Protein AF-0000000082901243 (afdb_homodimer)

Organism: Panagrellus redivivus (NCBI:txid6233)

Foldseek 3Di:
DPPPPPPPPPPPPPPPCPVVVAQWKWFDQDFDDDDDTDIDGDRPDFFAKDWDPPVLQLGGFAMDRVPFWKWFDLDHPSDDQTAIDDPPDDDLNYDDGRRGQQRGKDFDADPVGHGPDIDGPHRRTTMMTTD/DPPPPPPPPPPPPPPPCPVVVAQWKWFDQDFDDDDDTDIDGDRPDFFAKDWDPPVLQLGGFAMDRVPFWKWWDLDHPSDDQTAIDDPPDDDLNYDDGRRGQQRGWDFDADPVGHGPDIDGPHRRTTMMTTD

Structure (mmCIF, N/CA/C/O backbone):
data_AF-0000000082901243-model_v1
#
loop_
_entity.id
_entity.type
_entity.pdbx_description
1 polymer 'BPTI/Kunitz inhibitor domain-containing protein'
#
loop_
_atom_site.group_PDB
_atom_site.id
_atom_site.type_symbol
_atom_site.label_atom_id
_atom_site.label_alt_id
_atom_site.label_comp_id
_atom_site.label_asym_id
_atom_site.label_entity_id
_atom_site.label_seq_id
_atom_site.pdbx_PDB_ins_code
_atom_site.Cartn_x
_atom_site.Cartn_y
_atom_site.Cartn_z
_atom_site.occupancy
_atom_site.B_iso_or_equiv
_atom_site.auth_seq_id
_atom_site.auth_comp_id
_atom_site.auth_asym_id
_atom_site.auth_atom_id
_atom_site.pdbx_PDB_model_num
ATOM 1 N N . MET A 1 1 ? 6.801 13.398 -75.688 1 30.53 1 MET A N 1
ATOM 2 C CA . MET A 1 1 ? 5.891 13.273 -74.5 1 30.53 1 MET A CA 1
ATOM 3 C C . MET A 1 1 ? 6.598 12.648 -73.312 1 30.53 1 MET A C 1
ATOM 5 O O . MET A 1 1 ? 7.047 11.5 -73.375 1 30.53 1 MET A O 1
ATOM 9 N N . SER A 1 2 ? 7.375 13.469 -72.438 1 42.91 2 SER A N 1
ATOM 10 C CA . SER A 1 2 ? 8.125 13.211 -71.25 1 42.91 2 SER A CA 1
ATOM 11 C C . SER A 1 2 ? 7.219 12.711 -70.125 1 42.91 2 SER A C 1
ATOM 13 O O . SER A 1 2 ? 6.234 13.367 -69.75 1 42.91 2 SER A O 1
ATOM 15 N N . SER A 1 3 ? 7.051 11.367 -69.938 1 46.16 3 SER A N 1
ATOM 16 C CA . SER A 1 3 ? 6.348 10.68 -68.875 1 46.16 3 SER A CA 1
ATOM 17 C C . SER A 1 3 ? 6.934 11.047 -67.5 1 46.16 3 SER A C 1
ATOM 19 O O . SER A 1 3 ? 8.117 10.828 -67.25 1 46.16 3 SER A O 1
ATOM 21 N N . SER A 1 4 ? 6.512 12.18 -66.875 1 46.81 4 SER A N 1
ATOM 22 C CA . SER A 1 4 ? 6.82 12.508 -65.5 1 46.81 4 SER A CA 1
ATOM 23 C C . SER A 1 4 ? 6.359 11.398 -64.562 1 46.81 4 SER A C 1
ATOM 25 O O . SER A 1 4 ? 5.176 11.062 -64.5 1 46.81 4 SER A O 1
ATOM 2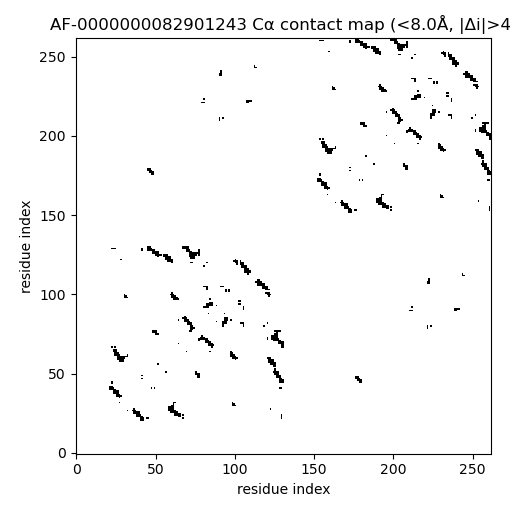7 N N . THR A 1 5 ? 7.207 10.383 -64.312 1 50.5 5 THR A N 1
ATOM 28 C CA . THR A 1 5 ? 7.023 9.398 -63.219 1 50.5 5 THR A CA 1
ATOM 29 C C . THR A 1 5 ? 6.824 10.094 -61.875 1 50.5 5 THR A C 1
ATOM 31 O O . THR A 1 5 ? 7.711 10.812 -61.406 1 50.5 5 THR A O 1
ATOM 34 N N . ILE A 1 6 ? 5.598 10.492 -61.562 1 48.28 6 ILE A N 1
ATOM 35 C CA . ILE A 1 6 ? 5.219 10.914 -60.219 1 48.28 6 ILE A CA 1
ATOM 36 C C . ILE A 1 6 ? 5.609 9.836 -59.188 1 48.28 6 ILE A C 1
ATOM 38 O O . ILE A 1 6 ? 5.172 8.688 -59.312 1 48.28 6 ILE A O 1
ATOM 42 N N . PHE A 1 7 ? 6.789 9.977 -58.562 1 47.62 7 PHE A N 1
ATOM 43 C CA . PHE A 1 7 ? 7.188 9.203 -57.406 1 47.62 7 PHE A CA 1
ATOM 44 C C . PHE A 1 7 ? 6.258 9.469 -56.219 1 47.62 7 PHE A C 1
ATOM 46 O O . PHE A 1 7 ? 6.223 10.586 -55.688 1 47.62 7 PHE A O 1
ATOM 53 N N . ILE A 1 8 ? 5.133 8.781 -56.219 1 44.69 8 ILE A N 1
ATOM 54 C CA . ILE A 1 8 ? 4.336 8.805 -55 1 44.69 8 ILE A CA 1
ATOM 55 C C . ILE A 1 8 ? 5.129 8.164 -53.844 1 44.69 8 ILE A C 1
ATOM 57 O O . ILE A 1 8 ? 5.477 6.988 -53.906 1 44.69 8 ILE A O 1
ATOM 61 N N . VAL A 1 9 ? 5.922 9.016 -53.125 1 43.12 9 VAL A N 1
ATOM 62 C CA . VAL A 1 9 ? 6.488 8.57 -51.844 1 43.12 9 VAL A CA 1
ATOM 63 C C . VAL A 1 9 ? 5.363 8.234 -50.875 1 43.12 9 VAL A C 1
ATOM 65 O O . VAL A 1 9 ? 4.598 9.117 -50.469 1 43.12 9 VAL A O 1
ATOM 68 N N . LEU A 1 10 ? 4.844 7.016 -50.938 1 41.19 10 LEU A N 1
ATOM 69 C CA . LEU A 1 1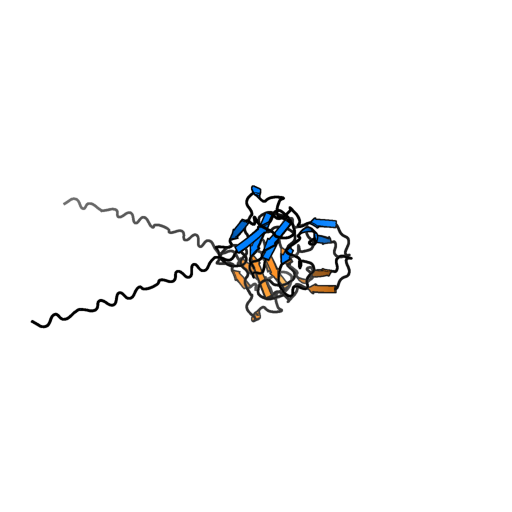0 ? 4.023 6.531 -49.844 1 41.19 10 LEU A CA 1
ATOM 70 C C . LEU A 1 10 ? 4.785 6.629 -48.5 1 41.19 10 LEU A C 1
ATOM 72 O O . LEU A 1 10 ? 5.781 5.934 -48.312 1 41.19 10 LEU A O 1
ATOM 76 N N . VAL A 1 11 ? 4.793 7.805 -47.906 1 40.16 11 VAL A N 1
ATOM 77 C CA . VAL A 1 11 ? 5.23 7.855 -46.5 1 40.16 11 VAL A CA 1
ATOM 78 C C . VAL A 1 11 ? 4.387 6.902 -45.656 1 40.16 11 VAL A C 1
ATOM 80 O O . VAL A 1 11 ? 3.184 7.117 -45.5 1 40.16 11 VAL A O 1
ATOM 83 N N . ALA A 1 12 ? 4.734 5.613 -45.656 1 39.19 12 ALA A N 1
ATOM 84 C CA . ALA A 1 12 ? 4.238 4.707 -44.625 1 39.19 12 ALA A CA 1
ATOM 85 C C . ALA A 1 12 ? 4.371 5.324 -43.25 1 39.19 12 ALA A C 1
ATOM 87 O O . ALA A 1 12 ? 5.48 5.531 -42.75 1 39.19 12 ALA A O 1
ATOM 88 N N . PHE A 1 13 ? 3.467 6.227 -42.812 1 37.38 13 PHE A N 1
ATOM 89 C CA . PHE A 1 13 ? 3.385 6.535 -41.406 1 37.38 13 PHE A CA 1
ATOM 90 C C . PHE A 1 13 ? 3.375 5.258 -40.562 1 37.38 13 PHE A C 1
ATOM 92 O O . PHE A 1 13 ? 2.367 4.551 -40.531 1 37.38 13 PHE A O 1
ATOM 99 N N . CYS A 1 14 ? 4.422 4.594 -40.375 1 34.25 14 CYS A N 1
ATOM 100 C CA . CYS A 1 14 ? 4.539 3.604 -39.312 1 34.25 14 CYS A CA 1
ATOM 101 C C . CYS A 1 14 ? 4.012 4.156 -38 1 34.25 14 CYS A C 1
ATOM 103 O O . CYS A 1 14 ? 4.66 4.988 -37.344 1 34.25 14 CYS A O 1
ATOM 105 N N . TYR A 1 15 ? 2.691 4.469 -37.969 1 36.69 15 TYR A N 1
ATOM 106 C CA . TYR A 1 15 ? 2.195 4.52 -36.594 1 36.69 15 TYR A CA 1
ATOM 107 C C . TYR A 1 15 ? 2.812 3.414 -35.75 1 36.69 15 TYR A C 1
ATOM 109 O O . TYR A 1 15 ? 2.469 2.24 -35.906 1 36.69 15 TYR A O 1
ATOM 117 N N . LEU A 1 16 ? 4.031 3.5 -35.469 1 35.66 16 LEU A N 1
ATOM 118 C CA . LEU A 1 16 ? 4.496 2.695 -34.344 1 35.66 16 LEU A CA 1
ATOM 119 C C . LEU A 1 16 ? 3.51 2.766 -33.188 1 35.66 16 LEU A C 1
ATOM 121 O O . LEU A 1 16 ? 3.402 3.795 -32.531 1 35.66 16 LEU A O 1
ATOM 125 N N . ALA A 1 17 ? 2.377 2.279 -33.344 1 36.88 17 ALA A N 1
ATOM 126 C CA . ALA A 1 17 ? 1.723 1.899 -32.094 1 36.88 17 ALA A CA 1
ATOM 127 C C . ALA A 1 17 ? 2.74 1.405 -31.062 1 36.88 17 ALA A C 1
ATOM 129 O O . ALA A 1 17 ? 3.309 0.322 -31.219 1 36.88 17 ALA A O 1
ATOM 130 N N . VAL A 1 18 ? 3.693 2.172 -30.719 1 39.25 18 VAL A N 1
ATOM 131 C CA . VAL A 1 18 ? 4.27 1.768 -29.438 1 39.25 18 VAL A CA 1
ATOM 132 C C . VAL A 1 18 ? 3.18 1.185 -28.531 1 39.25 18 VAL A C 1
ATOM 134 O O . VAL A 1 18 ? 2.277 1.903 -28.094 1 39.25 18 VAL A O 1
ATOM 137 N N . LEU A 1 19 ? 2.473 0.206 -28.953 1 39.44 19 LEU A N 1
ATOM 138 C CA . LEU A 1 19 ? 1.7 -0.509 -27.938 1 39.44 19 LEU A CA 1
ATOM 139 C C . LEU A 1 19 ? 2.346 -0.374 -26.562 1 39.44 19 LEU A C 1
ATOM 141 O O . LEU A 1 19 ? 3.43 -0.913 -26.328 1 39.44 19 LEU A O 1
ATOM 145 N N . ALA A 1 20 ? 2.621 0.795 -26.031 1 46 20 ALA A N 1
ATOM 146 C CA . ALA A 1 20 ? 3.039 0.903 -24.641 1 46 20 ALA A CA 1
ATOM 147 C C . ALA A 1 20 ? 2.645 -0.341 -23.859 1 46 20 ALA A C 1
ATOM 149 O O . ALA A 1 20 ? 1.456 -0.635 -23.703 1 46 20 ALA A O 1
ATOM 150 N N . GLU A 1 21 ? 3.205 -1.479 -24.266 1 55.84 21 GLU A N 1
ATOM 151 C CA . GLU A 1 21 ? 2.855 -2.713 -23.562 1 55.84 21 GLU A CA 1
ATOM 152 C C . GLU A 1 21 ? 2.586 -2.453 -22.094 1 55.84 21 GLU A C 1
ATOM 154 O O . GLU A 1 21 ? 3.389 -1.811 -21.406 1 55.84 21 GLU A O 1
ATOM 159 N N . GLY A 1 22 ? 1.345 -2.197 -21.578 1 73.19 22 GLY A N 1
ATOM 160 C CA . GLY A 1 22 ? 0.91 -1.972 -20.219 1 73.19 22 GLY A CA 1
ATOM 161 C C . GLY A 1 22 ? 1.754 -2.707 -19.188 1 73.19 22 GLY A C 1
ATOM 162 O O . GLY A 1 22 ? 2.465 -3.656 -19.531 1 73.19 22 GLY A O 1
ATOM 163 N N . LYS A 1 23 ? 2.119 -2.17 -18.125 1 88.25 23 LYS A N 1
ATOM 164 C CA . LYS A 1 23 ? 2.859 -2.836 -17.062 1 88.25 23 LYS A CA 1
ATOM 165 C C . LYS A 1 23 ? 2.236 -4.188 -16.719 1 88.25 23 LYS A C 1
ATOM 167 O O . LYS A 1 23 ? 1.014 -4.336 -16.75 1 88.25 23 LYS A O 1
ATOM 172 N N . ARG A 1 24 ? 3.092 -5.195 -16.672 1 93.06 24 ARG A N 1
ATOM 173 C CA . ARG A 1 24 ? 2.566 -6.516 -16.328 1 93.06 24 ARG A CA 1
ATOM 174 C C . ARG A 1 24 ? 3.492 -7.238 -15.352 1 93.06 24 ARG A C 1
ATOM 176 O O . ARG A 1 24 ? 4.68 -6.914 -15.258 1 93.06 24 ARG A O 1
ATOM 183 N N . ILE A 1 25 ? 2.91 -8.164 -14.664 1 96 25 ILE A N 1
ATOM 184 C CA . ILE A 1 25 ? 3.65 -9.172 -13.914 1 96 25 ILE A CA 1
ATOM 185 C C . ILE A 1 25 ? 3.289 -10.562 -14.422 1 96 25 ILE A C 1
ATOM 187 O O . ILE A 1 25 ? 2.256 -10.75 -15.07 1 96 25 ILE A O 1
ATOM 191 N N . THR A 1 26 ? 4.16 -11.469 -14.242 1 97.19 26 THR A N 1
ATOM 192 C CA . THR A 1 26 ? 3.904 -12.867 -14.57 1 97.19 26 THR A CA 1
ATOM 193 C C . THR A 1 26 ? 3.936 -13.734 -13.32 1 97.19 26 THR A C 1
ATOM 195 O O . THR A 1 26 ? 4.926 -13.734 -12.578 1 97.19 26 THR A O 1
ATOM 198 N N . LEU A 1 27 ? 2.877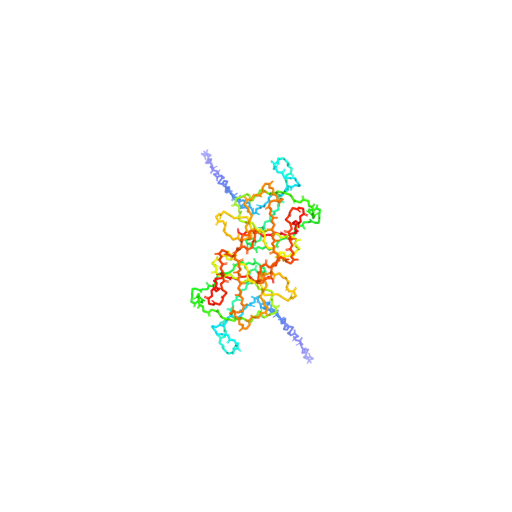 -14.438 -13.102 1 97.81 27 LEU A N 1
ATOM 199 C CA . LEU A 1 27 ? 2.809 -15.312 -11.938 1 97.81 27 LEU A CA 1
ATOM 200 C C . LEU A 1 27 ? 2.975 -16.781 -12.344 1 97.81 27 LEU A C 1
ATOM 202 O O . LEU A 1 27 ? 2.541 -17.172 -13.43 1 97.81 27 LEU A O 1
ATOM 206 N N . TYR A 1 28 ? 3.6 -17.531 -11.453 1 97.75 28 TYR A N 1
ATOM 207 C CA . TYR A 1 28 ? 3.857 -18.953 -11.656 1 97.75 28 TYR A CA 1
ATOM 208 C C . TYR A 1 28 ? 3.295 -19.781 -10.5 1 9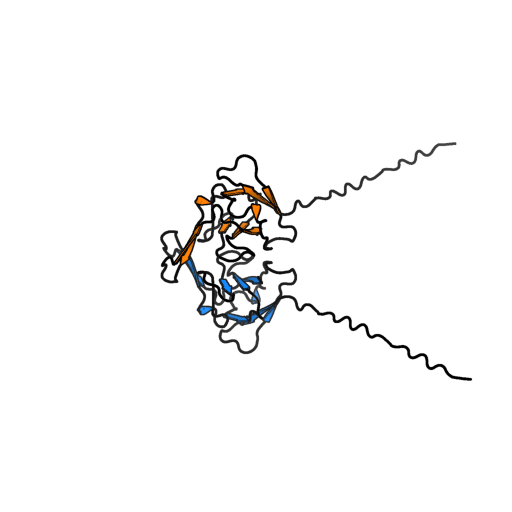7.75 28 TYR A C 1
ATOM 210 O O . TYR A 1 28 ? 3.35 -19.359 -9.344 1 97.75 28 TYR A O 1
ATOM 218 N N . GLU A 1 29 ? 2.85 -20.906 -10.797 1 96.12 29 GLU A N 1
ATOM 219 C CA . GLU A 1 29 ? 2.256 -21.781 -9.789 1 96.12 29 GLU A CA 1
ATOM 220 C C . GLU A 1 29 ? 3.332 -22.484 -8.953 1 96.12 29 GLU A C 1
ATOM 222 O O . GLU A 1 29 ? 3.068 -22.922 -7.836 1 96.12 29 GLU A O 1
ATOM 227 N N . HIS A 1 30 ? 4.449 -22.609 -9.492 1 93.81 30 HIS A N 1
ATOM 228 C CA . HIS A 1 30 ? 5.535 -23.297 -8.797 1 93.81 30 HIS A CA 1
ATOM 229 C C . HIS A 1 30 ? 6.742 -22.375 -8.641 1 93.81 30 HIS A C 1
ATOM 231 O O . HIS A 1 30 ? 6.961 -21.484 -9.461 1 93.81 30 HIS A O 1
ATOM 237 N N . SER A 1 31 ? 7.449 -22.672 -7.551 1 91.19 31 SER A N 1
ATOM 238 C CA . SER A 1 31 ? 8.711 -21.969 -7.363 1 91.19 31 SER A CA 1
ATOM 239 C C . SER A 1 31 ? 9.742 -22.375 -8.406 1 91.19 31 SER A C 1
ATOM 241 O O . SER A 1 31 ? 9.586 -23.406 -9.07 1 91.19 31 SER A O 1
ATOM 243 N N . GLU A 1 32 ? 10.773 -21.609 -8.562 1 83.44 32 GLU A N 1
ATOM 244 C CA . GLU A 1 32 ? 11.805 -21.844 -9.562 1 83.44 32 GLU A CA 1
ATOM 245 C C . GLU A 1 32 ? 11.227 -21.75 -10.977 1 83.44 32 GLU A C 1
ATOM 247 O O . GLU A 1 32 ? 10.93 -22.766 -11.602 1 83.44 32 GLU A O 1
ATOM 252 N N . ILE A 1 33 ? 11.062 -20.625 -11.391 1 78.12 33 ILE A N 1
ATOM 253 C CA . ILE A 1 33 ? 10.422 -20.219 -12.633 1 78.12 33 ILE A CA 1
ATOM 254 C C . ILE A 1 33 ? 10.969 -21.062 -13.789 1 78.12 33 ILE A C 1
ATOM 256 O O . ILE A 1 33 ? 12.172 -21.047 -14.055 1 78.12 33 ILE A O 1
ATOM 260 N N . ARG A 1 34 ? 10.172 -21.828 -14.203 1 77.25 34 ARG A N 1
ATOM 261 C CA . ARG A 1 34 ? 10.484 -22.516 -15.461 1 77.25 34 ARG A CA 1
ATOM 262 C C . ARG A 1 34 ? 9.586 -22.016 -16.594 1 77.25 34 ARG A C 1
ATOM 264 O O . ARG A 1 34 ? 9.453 -20.797 -16.797 1 77.25 34 ARG A O 1
ATOM 271 N N . ASP A 1 35 ? 8.719 -22.781 -17.172 1 81.88 35 ASP A N 1
ATOM 272 C CA . ASP A 1 35 ? 7.719 -22.484 -18.188 1 81.88 35 ASP A CA 1
ATOM 273 C C . ASP A 1 35 ? 6.32 -22.422 -17.594 1 81.88 35 ASP A C 1
ATOM 275 O O . ASP A 1 35 ? 6.109 -22.859 -16.453 1 81.88 35 ASP A O 1
ATOM 279 N N . GLY A 1 36 ? 5.43 -21.531 -18.188 1 87.38 36 GLY A N 1
ATOM 280 C CA . GLY A 1 36 ? 4.02 -21.672 -17.844 1 87.38 36 GLY A CA 1
ATOM 281 C C . GLY A 1 36 ? 3.498 -20.531 -17 1 87.38 36 GLY A C 1
ATOM 282 O O . GLY A 1 36 ? 2.533 -20.688 -16.25 1 87.38 36 GLY A O 1
ATOM 283 N N . GLY A 1 37 ? 4.141 -19.438 -17.016 1 94 37 GLY A N 1
ATOM 284 C CA . GLY A 1 37 ? 3.6 -18.297 -16.281 1 94 37 GLY A CA 1
ATOM 285 C C . GLY A 1 37 ? 2.441 -17.625 -17 1 94 37 GLY A C 1
ATOM 286 O O . GLY A 1 37 ? 2.201 -17.875 -18.172 1 94 37 GLY A O 1
ATOM 287 N N . GLU A 1 38 ? 1.536 -16.953 -16.203 1 97 38 GLU A N 1
ATOM 288 C CA . GLU A 1 38 ? 0.443 -16.156 -16.75 1 97 38 GLU A CA 1
ATOM 289 C C . GLU A 1 38 ? 0.66 -14.664 -16.469 1 97 38 GLU A C 1
ATOM 291 O O . GLU A 1 38 ? 1.073 -14.289 -15.375 1 97 38 GLU A O 1
ATOM 296 N N . ASP A 1 39 ? 0.313 -13.859 -17.453 1 95.25 39 ASP A N 1
ATOM 297 C CA . ASP A 1 39 ? 0.527 -12.414 -17.359 1 95.25 39 ASP A CA 1
ATOM 298 C C . ASP A 1 39 ? -0.696 -11.719 -16.766 1 95.25 39 ASP A C 1
ATOM 300 O O . ASP A 1 39 ? -1.833 -12.055 -17.094 1 95.25 39 ASP A O 1
ATOM 304 N N . PHE A 1 40 ? -0.408 -10.75 -15.945 1 95.19 40 PHE A N 1
ATOM 305 C CA . PHE A 1 40 ? -1.423 -9.875 -15.383 1 95.19 40 PHE A CA 1
ATOM 306 C C . PHE A 1 40 ? -1.051 -8.414 -15.594 1 95.19 40 PHE A C 1
ATOM 308 O O . PHE A 1 40 ? 0.055 -7.988 -15.25 1 95.19 40 PHE A O 1
ATOM 315 N N . HIS A 1 41 ? -1.984 -7.629 -16.062 1 91.56 41 HIS A N 1
ATOM 316 C CA . HIS A 1 41 ? -1.67 -6.281 -16.531 1 91.56 41 HIS A CA 1
ATOM 317 C C . HIS A 1 41 ? -2.26 -5.227 -15.602 1 91.56 41 HIS A C 1
ATOM 319 O O . HIS A 1 41 ? -3.262 -5.477 -14.922 1 91.56 41 HIS A O 1
ATOM 325 N N . ALA A 1 42 ? -1.449 -4.059 -15.508 1 85.62 42 ALA A N 1
ATOM 326 C CA . ALA A 1 42 ? -2 -2.848 -14.906 1 85.62 42 ALA A CA 1
ATOM 327 C C . ALA A 1 42 ? -2.35 -1.812 -15.969 1 85.62 42 ALA A C 1
ATOM 329 O O . ALA A 1 42 ? -1.523 -0.965 -16.312 1 85.62 42 ALA A O 1
ATOM 330 N N . ASP A 1 43 ? -3.42 -1.811 -16.625 1 67.94 43 ASP A N 1
ATOM 331 C CA . ASP A 1 43 ? -3.785 -0.993 -17.781 1 67.94 43 ASP A CA 1
ATOM 332 C C . ASP A 1 43 ? -4.094 0.443 -17.359 1 67.94 43 ASP A C 1
ATOM 334 O O . ASP A 1 43 ? -4.059 1.358 -18.188 1 67.94 43 ASP A O 1
ATOM 338 N N . ASP A 1 44 ? -4.352 0.68 -16.281 1 61.91 44 ASP A N 1
ATOM 339 C CA . ASP A 1 44 ? -4.871 1.983 -15.867 1 61.91 44 ASP A CA 1
ATOM 340 C C . ASP A 1 44 ? -3.822 2.77 -15.086 1 61.91 44 ASP A C 1
ATOM 342 O O . ASP A 1 44 ? -4.16 3.689 -14.336 1 61.91 44 ASP A O 1
ATOM 346 N N . GLY A 1 45 ? -2.572 2.477 -15.352 1 60.31 45 GLY A N 1
ATOM 347 C CA . GLY A 1 45 ? -1.549 3.268 -14.688 1 60.31 45 GLY A CA 1
ATOM 348 C C . GLY A 1 45 ? -0.963 2.58 -13.469 1 60.31 45 GLY A C 1
ATOM 349 O O . GLY A 1 45 ? -1.354 1.462 -13.133 1 60.31 45 GLY A O 1
ATOM 350 N N . THR A 1 46 ? -0.007 3.164 -12.836 1 61.91 46 THR A N 1
ATOM 351 C CA . THR A 1 46 ? 0.732 2.654 -11.688 1 61.91 46 THR A CA 1
ATOM 352 C C . THR A 1 46 ? -0.075 2.83 -10.406 1 61.91 46 THR A C 1
ATOM 354 O O . THR A 1 46 ? -0.901 3.74 -10.305 1 61.91 46 THR A O 1
ATOM 357 N N . TYR A 1 47 ? -0.166 1.841 -9.578 1 72.44 47 TYR A N 1
ATOM 358 C CA . TYR A 1 47 ? -0.61 1.848 -8.195 1 72.44 47 TYR A CA 1
ATOM 359 C C . TYR A 1 47 ? -2.107 1.581 -8.094 1 72.44 47 TYR A C 1
ATOM 361 O O . TYR A 1 47 ? -2.725 1.837 -7.059 1 72.44 47 TYR A O 1
ATOM 369 N N . ASN A 1 48 ? -2.672 1.123 -9.266 1 78.62 48 ASN A N 1
ATOM 370 C CA . ASN A 1 48 ? -4.039 0.625 -9.133 1 78.62 48 ASN A CA 1
ATOM 371 C C . ASN A 1 48 ? -4.062 -0.794 -8.57 1 78.62 48 ASN A C 1
ATOM 373 O O . ASN A 1 48 ? -3.232 -1.626 -8.945 1 78.62 48 ASN A O 1
ATOM 377 N N . CYS A 1 49 ? -5.086 -0.954 -7.777 1 86.5 49 CYS A N 1
ATOM 378 C CA . CYS A 1 49 ? -5.262 -2.291 -7.219 1 86.5 49 CYS A CA 1
ATOM 379 C C . CYS A 1 49 ? -6.012 -3.193 -8.188 1 86.5 49 CYS A C 1
ATOM 381 O O . CYS A 1 49 ? -7.043 -2.803 -8.734 1 86.5 49 CYS A O 1
ATOM 383 N N . HIS A 1 50 ? -5.504 -4.363 -8.422 1 90.56 50 HIS A N 1
ATOM 384 C CA . HIS A 1 50 ? -6.137 -5.379 -9.258 1 90.56 50 HIS A CA 1
ATOM 385 C C . HIS A 1 50 ? -6.336 -6.68 -8.484 1 90.56 50 HIS A C 1
ATOM 387 O O . HIS A 1 50 ? -5.434 -7.129 -7.773 1 90.56 50 HIS A O 1
ATOM 393 N N . ASN A 1 51 ? -7.508 -7.223 -8.656 1 93.88 51 ASN A N 1
ATOM 394 C CA . ASN A 1 51 ? -7.738 -8.562 -8.117 1 93.88 51 ASN A CA 1
ATOM 395 C C . ASN A 1 51 ? -7.355 -9.641 -9.117 1 93.88 51 ASN A C 1
ATOM 397 O O . ASN A 1 51 ? -7.629 -9.508 -10.312 1 93.88 51 ASN A O 1
ATOM 401 N N . LEU A 1 52 ? -6.742 -10.648 -8.602 1 97 52 LEU A N 1
ATOM 402 C CA . LEU A 1 52 ? -6.527 -11.82 -9.445 1 97 52 LEU A CA 1
ATOM 403 C C . LEU A 1 52 ? -7.84 -12.562 -9.688 1 97 52 LEU A C 1
ATOM 405 O O . LEU A 1 52 ? -8.742 -12.523 -8.852 1 97 52 LEU A O 1
ATOM 409 N N . PRO A 1 53 ? -7.91 -13.227 -10.82 1 97.44 53 PRO A N 1
ATOM 410 C CA . PRO A 1 53 ? -9.039 -14.141 -10.977 1 97.44 53 PRO A CA 1
ATOM 411 C C . PRO A 1 53 ? -9.008 -15.289 -9.961 1 97.44 53 PRO A C 1
ATOM 413 O O . PRO A 1 53 ? -7.93 -15.711 -9.539 1 97.44 53 PRO A O 1
ATOM 416 N N . ARG A 1 54 ? -10.117 -15.797 -9.656 1 97 54 ARG A N 1
ATOM 417 C CA . ARG A 1 54 ? -10.281 -16.812 -8.625 1 97 54 ARG A CA 1
ATOM 418 C C . ARG A 1 54 ? -9.383 -18.016 -8.898 1 97 54 ARG A C 1
ATOM 420 O O . ARG A 1 54 ? -8.875 -18.641 -7.973 1 97 54 ARG A O 1
ATOM 427 N N . LYS A 1 55 ? -9.203 -18.359 -10.156 1 96.75 55 LYS A N 1
ATOM 428 C CA . LYS A 1 55 ? -8.43 -19.562 -10.508 1 96.75 55 LYS A CA 1
ATOM 429 C C . LYS A 1 55 ? -6.992 -19.453 -10 1 96.75 55 LYS A C 1
ATOM 431 O O . LYS A 1 55 ? -6.281 -20.453 -9.914 1 96.75 55 LYS A O 1
ATOM 436 N N . TRP A 1 56 ? -6.578 -18.328 -9.672 1 97.31 56 TRP A N 1
ATOM 437 C CA . TRP A 1 56 ? -5.199 -18.125 -9.242 1 97.31 56 TRP A CA 1
ATOM 438 C C . TRP A 1 56 ? -5.113 -18.031 -7.723 1 97.31 56 TRP A C 1
ATOM 440 O O . TRP A 1 56 ? -4.02 -17.984 -7.156 1 97.31 56 TRP A O 1
ATOM 450 N N . TRP A 1 57 ? -6.352 -18.062 -7.23 1 95.25 57 TRP A N 1
ATOM 451 C CA . TRP A 1 57 ? -6.352 -18.016 -5.773 1 95.25 57 TRP A CA 1
ATOM 452 C C . TRP A 1 57 ? -5.711 -19.266 -5.184 1 95.25 57 TRP A C 1
ATOM 454 O O . TRP A 1 57 ? -6.121 -20.391 -5.496 1 95.25 57 TRP A O 1
ATOM 464 N N . TYR A 1 58 ? -4.668 -19.234 -4.484 1 96.5 58 TYR A N 1
ATOM 465 C CA . TYR A 1 58 ? -3.979 -20.297 -3.764 1 96.5 58 TYR A CA 1
ATOM 466 C C . TYR A 1 58 ? -2.965 -20.984 -4.664 1 96.5 58 TYR A C 1
ATOM 468 O O . TYR A 1 58 ? -2.635 -22.156 -4.449 1 96.5 58 TYR A O 1
ATOM 476 N N . LYS A 1 59 ? -2.541 -20.281 -5.695 1 96.81 59 LYS A N 1
ATOM 477 C CA . LYS A 1 59 ? -1.69 -21 -6.641 1 96.81 59 LYS A CA 1
ATOM 478 C C . LYS A 1 59 ? -0.315 -20.344 -6.746 1 96.81 59 LYS A C 1
ATOM 480 O O . LYS A 1 59 ? 0.695 -21.031 -6.895 1 96.81 59 LYS A O 1
ATOM 485 N N . ALA A 1 60 ? -0.234 -19.078 -6.715 1 97.62 60 ALA A N 1
ATOM 486 C CA . ALA A 1 60 ? 0.995 -18.391 -7.098 1 97.62 60 ALA A CA 1
ATOM 487 C C . ALA A 1 60 ? 2.121 -18.688 -6.113 1 97.62 60 ALA A C 1
ATOM 489 O O . ALA A 1 60 ? 1.931 -18.578 -4.898 1 97.62 60 ALA A O 1
ATOM 490 N N . SER A 1 61 ? 3.254 -19.031 -6.672 1 97.75 61 SER A N 1
ATOM 491 C CA . SER A 1 61 ? 4.395 -19.375 -5.828 1 97.75 61 SER A CA 1
ATOM 492 C C . SER A 1 61 ? 5.652 -18.641 -6.277 1 97.75 61 SER A C 1
ATOM 494 O O . SER A 1 61 ? 6.691 -18.719 -5.617 1 97.75 61 SER A O 1
ATOM 496 N N . ALA A 1 62 ? 5.613 -17.938 -7.367 1 97.88 62 ALA A N 1
ATOM 497 C CA . ALA A 1 62 ? 6.715 -17.141 -7.902 1 97.88 62 ALA A CA 1
ATOM 498 C C . ALA A 1 62 ? 6.207 -16.078 -8.875 1 97.88 62 ALA A C 1
ATOM 500 O O . ALA A 1 62 ? 5.031 -16.094 -9.25 1 97.88 62 ALA A O 1
ATOM 501 N N . MET A 1 63 ? 7.082 -15.188 -9.211 1 97.81 63 MET A N 1
ATOM 502 C CA . MET A 1 63 ? 6.688 -14.125 -10.125 1 97.81 63 MET A CA 1
ATOM 503 C C . MET A 1 63 ? 7.891 -13.602 -10.898 1 97.81 63 MET A C 1
ATOM 505 O O . MET A 1 63 ? 9.023 -13.641 -10.406 1 97.81 63 MET A O 1
ATOM 509 N N . LYS A 1 64 ? 7.633 -13.211 -12.117 1 96.5 64 LYS A N 1
ATOM 510 C CA . LYS A 1 64 ? 8.492 -12.266 -12.82 1 96.5 64 LYS A CA 1
ATOM 511 C C . LYS A 1 64 ? 7.91 -10.852 -12.766 1 96.5 64 LYS A C 1
ATOM 513 O O . LYS A 1 64 ? 6.789 -10.617 -13.211 1 96.5 64 LYS A O 1
ATOM 518 N N . THR A 1 65 ? 8.641 -9.945 -12.25 1 95.12 65 THR A N 1
ATOM 519 C CA . THR A 1 65 ? 8.148 -8.578 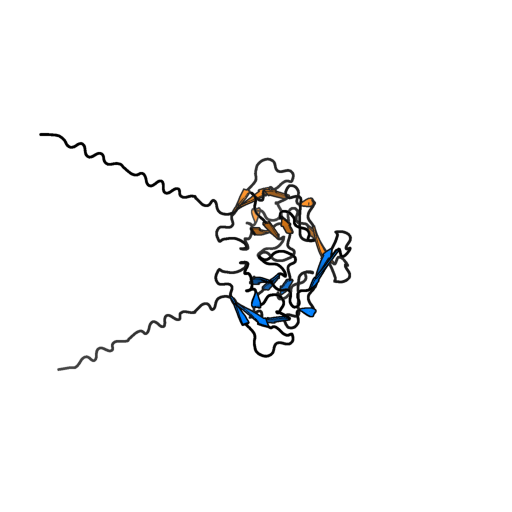-12.086 1 95.12 65 THR A CA 1
ATOM 520 C C . THR A 1 65 ? 8.195 -7.828 -13.414 1 95.12 65 THR A C 1
ATOM 522 O O . THR A 1 65 ? 7.551 -6.785 -13.562 1 95.12 65 THR A O 1
ATOM 525 N N . ASN A 1 66 ? 8.953 -8.312 -14.328 1 93.44 66 ASN A N 1
ATOM 526 C CA . ASN A 1 66 ? 9.188 -7.688 -15.633 1 93.44 66 ASN A CA 1
ATOM 527 C C . ASN A 1 66 ? 9.719 -6.266 -15.484 1 93.44 66 ASN A C 1
ATOM 529 O O . ASN A 1 66 ? 9.32 -5.367 -16.234 1 93.44 66 ASN A O 1
ATOM 533 N N . GLY A 1 67 ? 10.523 -6.098 -14.406 1 91.19 67 GLY A N 1
ATOM 534 C CA . GLY A 1 67 ? 11.266 -4.859 -14.234 1 91.19 67 GLY A CA 1
ATOM 535 C C . GLY A 1 67 ? 10.508 -3.826 -13.414 1 91.19 67 GLY A C 1
ATOM 536 O O . GLY A 1 67 ? 10.984 -2.707 -13.227 1 91.19 67 GLY A O 1
ATOM 537 N N . HIS A 1 68 ? 9.383 -4.207 -12.844 1 91.06 68 HIS A N 1
ATOM 538 C CA . HIS A 1 68 ? 8.547 -3.244 -12.133 1 91.06 68 HIS A CA 1
ATOM 539 C C . HIS A 1 68 ? 8.602 -3.471 -10.625 1 91.06 68 HIS A C 1
ATOM 541 O O . HIS A 1 68 ? 8.953 -4.562 -10.172 1 91.06 68 HIS A O 1
ATOM 547 N N . CYS A 1 69 ? 8.312 -2.42 -9.914 1 91.56 69 CYS A N 1
ATOM 548 C CA . CYS A 1 69 ? 7.926 -2.592 -8.523 1 91.56 69 CYS A CA 1
ATOM 549 C C . CYS A 1 69 ? 6.539 -3.205 -8.406 1 91.56 69 CYS A C 1
ATOM 551 O O . CYS A 1 69 ? 5.625 -2.826 -9.141 1 91.56 69 CYS A O 1
ATOM 553 N N . VAL A 1 70 ? 6.453 -4.16 -7.449 1 94.88 70 VAL A N 1
ATOM 554 C CA . VAL A 1 70 ? 5.191 -4.875 -7.305 1 94.88 70 VAL A CA 1
ATOM 555 C C . VAL A 1 70 ? 4.852 -5.027 -5.824 1 94.88 70 VAL A C 1
ATOM 557 O O . VAL A 1 70 ? 5.727 -5.328 -5.008 1 94.88 70 VAL A O 1
ATOM 560 N N . ALA A 1 71 ? 3.635 -4.746 -5.547 1 94.75 71 ALA A N 1
ATOM 561 C CA . ALA A 1 71 ? 3.074 -5.125 -4.25 1 94.75 71 ALA A CA 1
ATOM 562 C C . ALA A 1 71 ? 2.01 -6.207 -4.406 1 94.75 71 ALA A C 1
ATOM 564 O O . ALA A 1 71 ? 1.092 -6.066 -5.219 1 94.75 71 ALA A O 1
ATOM 565 N N . LEU A 1 72 ? 2.205 -7.258 -3.631 1 97.25 72 LEU A N 1
ATOM 566 C CA . LEU A 1 72 ? 1.227 -8.344 -3.605 1 97.25 72 LEU A CA 1
ATOM 567 C C . LEU A 1 72 ? 0.463 -8.352 -2.285 1 97.25 72 LEU A C 1
ATOM 569 O O . LEU A 1 72 ? 0.978 -7.895 -1.262 1 97.25 72 LEU A O 1
ATOM 573 N N . PHE A 1 73 ? -0.756 -8.906 -2.357 1 95.94 73 PHE A N 1
ATOM 574 C CA . PHE A 1 73 ? -1.614 -9 -1.184 1 95.94 73 PHE A CA 1
ATOM 575 C C . PHE A 1 73 ? -2.314 -10.359 -1.136 1 95.94 73 PHE A C 1
ATOM 577 O O . PHE A 1 73 ? -2.695 -10.898 -2.174 1 95.94 73 PHE A O 1
ATOM 584 N N . THR A 1 74 ? -2.471 -10.781 0.104 1 97.31 74 THR A N 1
ATOM 585 C CA . THR A 1 74 ? -3.121 -12.07 0.276 1 97.31 74 THR A CA 1
ATOM 586 C C . THR A 1 74 ? -4.633 -11.906 0.421 1 97.31 74 THR A C 1
ATOM 588 O O . THR A 1 74 ? -5.355 -12.891 0.591 1 97.31 74 THR A O 1
ATOM 591 N N . ARG A 1 75 ? -5.113 -10.766 0.327 1 93.5 75 ARG A N 1
ATOM 592 C CA . ARG A 1 75 ? -6.539 -10.453 0.323 1 93.5 75 ARG A CA 1
ATOM 593 C C . ARG A 1 75 ? -6.93 -9.68 -0.931 1 93.5 75 ARG A C 1
ATOM 595 O O . ARG A 1 75 ? -6.082 -9.047 -1.562 1 93.5 75 ARG A O 1
ATOM 602 N N . LYS A 1 76 ? -8.188 -9.727 -1.266 1 93.5 76 LYS A N 1
ATOM 603 C CA . LYS A 1 76 ? -8.711 -8.93 -2.371 1 93.5 76 LYS A CA 1
ATOM 604 C C . LYS A 1 76 ? -8.648 -7.438 -2.045 1 93.5 76 LYS A C 1
ATOM 606 O O . LYS A 1 76 ? -8.531 -7.055 -0.88 1 93.5 76 LYS A O 1
ATOM 611 N N . HIS A 1 77 ? -8.602 -6.605 -3.15 1 87.31 77 HIS A N 1
ATOM 612 C CA . HIS A 1 77 ? -8.68 -5.152 -3.062 1 87.31 77 HIS A CA 1
ATOM 613 C C . HIS A 1 77 ? -7.477 -4.578 -2.326 1 87.31 77 HIS A C 1
ATOM 615 O O . HIS A 1 77 ? -7.609 -3.615 -1.568 1 87.31 77 HIS A O 1
ATOM 621 N N . CYS A 1 78 ? -6.426 -5.309 -2.445 1 90.19 78 CYS A N 1
ATOM 622 C CA . CYS A 1 78 ? -5.141 -4.859 -1.927 1 90.19 78 CYS A CA 1
ATOM 623 C C . CYS A 1 78 ? -5.223 -4.578 -0.431 1 90.19 78 CYS A C 1
ATOM 625 O O . CYS A 1 78 ? -4.652 -3.598 0.053 1 90.19 78 CYS A O 1
ATOM 627 N N . ASP A 1 79 ? -6.043 -5.465 0.173 1 88.38 79 ASP A N 1
ATOM 628 C CA . ASP A 1 79 ? -6.199 -5.336 1.619 1 88.38 79 ASP A CA 1
ATOM 629 C C . ASP A 1 79 ? -5.199 -6.219 2.359 1 88.38 79 ASP A C 1
ATOM 631 O O . ASP A 1 79 ? -4.594 -7.117 1.766 1 88.38 79 ASP A O 1
ATOM 635 N N . GLY A 1 80 ? -4.895 -5.781 3.643 1 88.81 80 GLY A N 1
ATOM 636 C CA . GLY A 1 80 ? -4 -6.574 4.469 1 88.81 80 GLY A CA 1
ATOM 637 C C . GLY A 1 80 ? -2.539 -6.199 4.297 1 88.81 80 GLY A C 1
ATOM 638 O O . GLY A 1 80 ? -2.225 -5.141 3.75 1 88.81 80 GLY A O 1
ATOM 639 N N . PRO A 1 81 ? -1.682 -7.129 4.816 1 91.62 81 PRO A N 1
ATOM 640 C CA . PRO A 1 81 ? -0.248 -6.844 4.727 1 91.62 81 PRO A CA 1
ATOM 641 C C . PRO A 1 81 ? 0.243 -6.746 3.283 1 91.62 81 PRO A C 1
ATOM 643 O O . PRO A 1 81 ? -0.225 -7.488 2.416 1 91.62 81 PRO A O 1
ATOM 646 N N . ARG A 1 82 ? 1.176 -5.871 3.117 1 93.69 82 ARG A N 1
ATOM 647 C CA . ARG A 1 82 ? 1.79 -5.629 1.816 1 93.69 82 ARG A CA 1
ATOM 648 C C . ARG A 1 82 ? 3.119 -6.363 1.693 1 93.69 82 ARG A C 1
ATOM 650 O O . ARG A 1 82 ? 3.955 -6.305 2.6 1 93.69 82 ARG A O 1
ATOM 657 N N . PHE A 1 83 ? 3.287 -7.129 0.573 1 96.12 83 PHE A N 1
ATOM 658 C CA . PHE A 1 83 ? 4.551 -7.75 0.191 1 96.12 83 PHE A CA 1
ATOM 659 C C . PHE A 1 83 ? 5.168 -7.031 -1.003 1 96.12 83 PHE A C 1
ATOM 661 O O . PHE A 1 83 ? 4.668 -7.137 -2.125 1 96.12 83 PHE A O 1
ATOM 668 N N . ARG A 1 84 ? 6.246 -6.355 -0.751 1 95.62 84 ARG A N 1
ATOM 669 C CA . ARG A 1 84 ? 6.801 -5.5 -1.796 1 95.62 84 ARG A CA 1
ATOM 670 C C . ARG A 1 84 ? 8.039 -6.137 -2.426 1 95.62 84 ARG A C 1
ATOM 672 O O . ARG A 1 84 ? 8.938 -6.598 -1.718 1 95.62 84 ARG A O 1
ATOM 679 N N . PHE A 1 85 ? 7.992 -6.18 -3.723 1 96.69 85 PHE A N 1
ATOM 680 C CA . PHE A 1 85 ? 9.148 -6.547 -4.535 1 96.69 85 PHE A CA 1
ATOM 681 C C . PHE A 1 85 ? 9.703 -5.332 -5.266 1 96.69 85 PHE A C 1
ATOM 683 O O . PHE A 1 85 ? 9.125 -4.875 -6.254 1 96.69 85 PHE A O 1
ATOM 690 N N . LYS A 1 86 ? 10.742 -4.785 -4.73 1 92.75 86 LYS A N 1
ATOM 691 C CA . LYS A 1 86 ? 11.391 -3.572 -5.219 1 92.75 86 LYS A CA 1
ATOM 692 C C . LYS A 1 86 ? 12.898 -3.617 -4.973 1 92.75 86 LYS A C 1
ATOM 694 O O . LYS A 1 86 ? 13.344 -4.09 -3.928 1 92.75 86 LYS A O 1
ATOM 699 N N . GLU A 1 87 ? 13.539 -3.131 -5.973 1 89.06 87 GLU A N 1
ATOM 700 C CA . GLU A 1 87 ? 14.992 -3.047 -5.809 1 89.06 87 GLU A CA 1
ATOM 701 C C . GLU A 1 87 ? 15.359 -2.117 -4.656 1 89.06 87 GLU A C 1
ATOM 703 O O . GLU A 1 87 ? 14.75 -1.059 -4.484 1 89.06 87 GLU A O 1
ATOM 708 N N . ASN A 1 88 ? 16.312 -2.463 -3.848 1 86.25 88 ASN A N 1
ATOM 709 C CA . ASN A 1 88 ? 16.891 -1.668 -2.764 1 86.25 88 ASN A CA 1
ATOM 710 C C . ASN A 1 88 ? 15.859 -1.405 -1.664 1 86.25 88 ASN A C 1
ATOM 712 O O . ASN A 1 88 ? 15.875 -0.346 -1.036 1 86.25 88 ASN A O 1
ATOM 716 N N . CYS A 1 89 ? 14.945 -2.314 -1.581 1 87.69 89 CYS A N 1
ATOM 717 C CA . CYS A 1 89 ? 13.961 -2.209 -0.508 1 87.69 89 CYS A CA 1
ATOM 718 C C . CYS A 1 89 ? 14.555 -2.67 0.819 1 87.69 89 CYS A C 1
ATOM 720 O O . CYS A 1 89 ? 15.125 -3.758 0.903 1 87.69 89 CYS A O 1
ATOM 722 N N . GLU A 1 90 ? 14.367 -1.869 1.905 1 85 90 GLU A N 1
ATOM 723 C CA . GLU A 1 90 ? 15 -2.168 3.188 1 85 90 GLU A CA 1
ATOM 724 C C . GLU A 1 90 ? 13.961 -2.293 4.301 1 85 90 GLU A C 1
ATOM 726 O O . GLU A 1 90 ? 14.312 -2.418 5.473 1 85 90 GLU A O 1
ATOM 731 N N . TYR A 1 91 ? 12.766 -2.391 4.008 1 88.06 91 TYR A N 1
ATOM 732 C CA . TYR A 1 91 ? 11.711 -2.439 5.016 1 88.06 91 TYR A CA 1
ATOM 733 C C . TYR A 1 91 ? 11.25 -3.871 5.254 1 88.06 91 TYR A C 1
ATOM 735 O O . TYR A 1 91 ? 11.523 -4.762 4.445 1 88.06 91 TYR A O 1
ATOM 743 N N . SER A 1 92 ? 10.555 -4.066 6.297 1 87.12 92 SER A N 1
ATOM 744 C CA . SER A 1 92 ? 10.125 -5.395 6.719 1 87.12 92 SER A CA 1
ATOM 745 C C . SER A 1 92 ? 9.148 -6.004 5.719 1 87.12 92 SER A C 1
ATOM 747 O O . SER A 1 92 ? 9.023 -7.227 5.637 1 87.12 92 SER A O 1
ATOM 749 N N . GLU A 1 93 ? 8.531 -5.148 4.961 1 90.25 93 GLU A N 1
ATOM 750 C CA . GLU A 1 93 ? 7.535 -5.629 4.012 1 90.25 93 GLU A CA 1
ATOM 751 C C . GLU A 1 93 ? 8.188 -6.094 2.711 1 90.25 93 GLU A C 1
ATOM 753 O O . GLU A 1 93 ? 7.508 -6.617 1.823 1 90.25 93 GLU A O 1
ATOM 758 N N . CYS A 1 94 ? 9.422 -5.98 2.572 1 93.31 94 CYS A N 1
ATOM 759 C CA . CYS A 1 94 ? 10.117 -6.277 1.323 1 93.31 94 CYS A CA 1
ATOM 760 C C . CYS A 1 94 ? 10.414 -7.77 1.207 1 93.31 94 CYS A C 1
ATOM 762 O O . CYS A 1 94 ? 10.859 -8.391 2.17 1 93.31 94 CYS A O 1
ATOM 764 N N . CYS A 1 95 ? 10.109 -8.195 0.066 1 95.06 95 CYS A N 1
ATOM 765 C CA . CYS A 1 95 ? 10.508 -9.539 -0.337 1 95.06 95 CYS A CA 1
ATOM 766 C C . CYS A 1 95 ? 11.57 -9.484 -1.432 1 95.06 95 CYS A C 1
ATOM 768 O O . CYS A 1 95 ? 11.422 -8.75 -2.406 1 95.06 95 CYS A O 1
ATOM 770 N N . HIS A 1 96 ? 12.555 -10.258 -1.269 1 92.81 96 HIS A N 1
ATOM 771 C CA . HIS A 1 96 ? 13.695 -10.094 -2.166 1 92.81 96 HIS A CA 1
ATOM 772 C C . HIS A 1 96 ? 13.82 -11.273 -3.123 1 92.81 96 HIS A C 1
ATOM 774 O O . HIS A 1 96 ? 14.602 -11.227 -4.078 1 92.81 96 HIS A O 1
ATOM 780 N N . ASN A 1 97 ? 13.078 -12.344 -2.877 1 94.38 97 ASN A N 1
ATOM 781 C CA . ASN A 1 97 ? 13.133 -13.516 -3.736 1 94.38 97 ASN A CA 1
ATOM 782 C C . ASN A 1 97 ? 11.797 -13.75 -4.445 1 94.38 97 ASN A C 1
ATOM 784 O O . ASN A 1 97 ? 10.922 -14.43 -3.912 1 94.38 97 ASN A O 1
ATOM 788 N N . ALA A 1 98 ? 11.711 -13.25 -5.645 1 96.06 98 ALA A N 1
ATOM 789 C CA . ALA A 1 98 ? 10.469 -13.367 -6.402 1 96.06 98 ALA A CA 1
ATOM 790 C C . ALA A 1 98 ? 10.32 -14.766 -6.996 1 96.06 98 ALA A C 1
ATOM 792 O O . ALA A 1 98 ? 9.234 -15.148 -7.441 1 96.06 98 ALA A O 1
ATOM 793 N N . ASN A 1 99 ? 11.352 -15.586 -6.957 1 95.88 99 ASN A N 1
ATOM 794 C CA . ASN A 1 99 ? 11.328 -16.922 -7.535 1 95.88 99 ASN A CA 1
ATOM 795 C C . ASN A 1 99 ? 10.758 -17.953 -6.555 1 95.88 99 ASN A C 1
ATOM 797 O O . ASN A 1 99 ? 10.531 -19.109 -6.922 1 95.88 99 ASN A O 1
ATOM 801 N N . ASN A 1 100 ? 10.633 -17.5 -5.398 1 97.19 100 ASN A N 1
ATOM 802 C CA . ASN A 1 100 ? 10.117 -18.375 -4.355 1 97.19 100 ASN A CA 1
ATOM 803 C C . ASN A 1 100 ? 9.375 -17.594 -3.277 1 97.19 100 ASN A C 1
ATOM 805 O O . ASN A 1 100 ? 9.984 -17.094 -2.342 1 97.19 100 ASN A O 1
ATOM 809 N N . PHE A 1 101 ? 7.996 -17.672 -3.275 1 97.56 101 PHE A N 1
ATOM 810 C CA . PHE A 1 101 ? 7.18 -16.906 -2.336 1 97.56 101 PHE A CA 1
ATOM 811 C C . PHE A 1 101 ? 7.238 -17.531 -0.944 1 97.56 101 PHE A C 1
ATOM 813 O O . PHE A 1 101 ? 6.84 -16.906 0.038 1 97.56 101 PHE A O 1
ATOM 820 N N . GLY A 1 102 ? 7.715 -18.703 -0.873 1 96.44 102 GLY A N 1
ATOM 821 C CA . GLY A 1 102 ? 7.879 -19.359 0.422 1 96.44 102 GLY A CA 1
ATOM 822 C C . GLY A 1 102 ? 8.82 -18.609 1.347 1 96.44 102 GLY A C 1
ATOM 823 O O . GLY A 1 102 ? 8.773 -18.781 2.566 1 96.44 102 GLY A O 1
ATOM 824 N N . ASP A 1 103 ? 9.617 -17.766 0.811 1 94.75 103 ASP A N 1
ATOM 825 C CA . ASP A 1 103 ? 10.594 -16.984 1.57 1 94.75 103 ASP A CA 1
ATOM 826 C C . ASP A 1 103 ? 9.992 -15.688 2.094 1 94.75 103 ASP A C 1
ATOM 828 O O . ASP A 1 103 ? 10.641 -14.945 2.832 1 94.75 103 ASP A O 1
ATOM 832 N N . CYS A 1 104 ? 8.734 -15.398 1.699 1 95.69 104 CYS A N 1
ATOM 833 C CA . CYS A 1 104 ? 8.125 -14.109 2.012 1 95.69 104 CYS A CA 1
ATOM 834 C C . CYS A 1 104 ? 7 -14.273 3.025 1 95.69 104 CYS A C 1
ATOM 836 O O . CYS A 1 104 ? 5.984 -14.906 2.732 1 95.69 104 CYS A O 1
ATOM 838 N N . LYS A 1 105 ? 7.23 -13.625 4.117 1 94.69 105 LYS A N 1
ATOM 839 C CA . LYS A 1 105 ? 6.254 -13.641 5.203 1 94.69 105 LYS A CA 1
ATOM 840 C C . LYS A 1 105 ? 6.039 -12.234 5.766 1 94.69 105 LYS A C 1
ATOM 842 O O . LYS A 1 105 ? 6.953 -11.406 5.738 1 94.69 105 LYS A O 1
ATOM 847 N N . ALA A 1 106 ? 4.832 -12.016 6.18 1 92.88 106 ALA A N 1
ATOM 848 C CA . ALA A 1 106 ? 4.508 -10.812 6.941 1 92.88 106 ALA A CA 1
ATOM 849 C C . ALA A 1 106 ? 4.07 -11.156 8.359 1 92.88 106 ALA A C 1
ATOM 851 O O . ALA A 1 106 ? 3.367 -12.148 8.578 1 92.88 106 ALA A O 1
ATOM 852 N N . TYR A 1 107 ? 4.516 -10.336 9.234 1 91.94 107 TYR A N 1
ATOM 853 C CA . TYR A 1 107 ? 4.184 -10.555 10.641 1 91.94 107 TYR A CA 1
ATOM 854 C C . TYR A 1 107 ? 3.326 -9.414 11.18 1 91.94 107 TYR A C 1
ATOM 856 O O . TYR A 1 107 ? 3.715 -8.25 11.102 1 91.94 107 TYR A O 1
ATOM 864 N N . ASN A 1 108 ? 2.145 -9.828 11.586 1 89.56 108 ASN A N 1
ATOM 865 C CA . ASN A 1 108 ? 1.35 -8.906 12.398 1 89.56 108 ASN A CA 1
ATOM 866 C C . ASN A 1 108 ? 1.785 -8.922 13.859 1 89.56 108 ASN A C 1
ATOM 868 O O . ASN A 1 108 ? 1.703 -9.961 14.523 1 89.56 108 ASN A O 1
ATOM 872 N N . ARG A 1 109 ? 2.234 -7.73 14.258 1 89.44 109 ARG A N 1
ATOM 873 C CA . ARG A 1 109 ? 2.814 -7.66 15.594 1 89.44 109 ARG A CA 1
ATOM 874 C C . ARG A 1 109 ? 2.139 -6.582 16.438 1 89.44 109 ARG A C 1
ATOM 876 O O . ARG A 1 109 ? 1.635 -5.594 15.891 1 89.44 109 ARG A O 1
ATOM 883 N N . THR A 1 110 ? 2.213 -6.809 17.75 1 86.31 110 THR A N 1
ATOM 884 C CA . THR A 1 110 ? 1.935 -5.699 18.656 1 86.31 110 THR A CA 1
ATOM 885 C C . THR A 1 110 ? 3.082 -4.695 18.641 1 86.31 110 THR A C 1
ATOM 887 O O . THR A 1 110 ? 4.152 -4.969 18.094 1 86.31 110 THR A O 1
ATOM 890 N N . ASP A 1 111 ? 2.82 -3.584 19.219 1 81.38 111 ASP A N 1
ATOM 891 C CA . ASP A 1 111 ? 3.871 -2.578 19.344 1 81.38 111 ASP A CA 1
ATOM 892 C C . ASP A 1 111 ? 5.074 -3.129 20.094 1 81.38 111 ASP A C 1
ATOM 894 O O . ASP A 1 111 ? 6.211 -2.711 19.859 1 81.38 111 ASP A O 1
ATOM 898 N N . GLN A 1 112 ? 4.852 -4.145 20.984 1 84.19 112 GLN A N 1
ATOM 899 C CA . GLN A 1 112 ? 5.918 -4.734 21.781 1 84.19 112 GLN A CA 1
ATOM 900 C C . GLN A 1 112 ? 6.652 -5.828 21.016 1 84.19 112 GLN A C 1
ATOM 902 O O . GLN A 1 112 ? 7.652 -6.367 21.5 1 84.19 112 GLN A O 1
ATOM 907 N N . GLY A 1 113 ? 6.102 -6.125 19.828 1 86.31 113 GLY A N 1
ATOM 908 C CA . GLY A 1 113 ? 6.816 -7.047 18.953 1 86.31 113 GLY A CA 1
ATOM 909 C C . GLY A 1 113 ? 6.281 -8.469 19.016 1 86.31 113 GLY A C 1
ATOM 910 O O . GLY A 1 113 ? 6.844 -9.375 18.406 1 86.31 113 GLY A O 1
ATOM 911 N N . GLU A 1 114 ? 5.262 -8.633 19.781 1 89.44 114 GLU A N 1
ATOM 912 C CA . GLU A 1 114 ? 4.641 -9.953 19.844 1 89.44 114 GLU A CA 1
ATOM 913 C C . GLU A 1 114 ? 3.924 -10.281 18.531 1 89.44 114 GLU A C 1
ATOM 915 O O . GLU A 1 114 ? 3.148 -9.469 18.031 1 89.44 114 GLU A O 1
ATOM 920 N N . ILE A 1 115 ? 4.199 -11.469 18.047 1 92.31 115 ILE A N 1
ATOM 921 C CA . ILE A 1 115 ? 3.566 -11.875 16.797 1 92.31 115 ILE A CA 1
ATOM 922 C C . ILE A 1 115 ? 2.129 -12.312 17.062 1 92.31 115 ILE A C 1
ATOM 924 O O . ILE A 1 115 ? 1.894 -13.25 17.844 1 92.31 115 ILE A O 1
ATOM 928 N N . LEU A 1 116 ? 1.237 -11.633 16.453 1 92.12 116 LEU A N 1
ATOM 929 C CA . LEU A 1 116 ? -0.17 -12.008 16.547 1 92.12 116 LEU A CA 1
ATOM 930 C C . LEU A 1 116 ? -0.552 -12.969 15.414 1 92.12 116 LEU A C 1
ATOM 932 O O . LEU A 1 116 ? -1.34 -13.891 15.625 1 92.12 116 LEU A O 1
ATOM 936 N N . GLU A 1 117 ? -0.001 -12.695 14.258 1 93.25 117 GLU A N 1
ATOM 937 C CA . GLU A 1 117 ? -0.302 -13.492 13.07 1 93.25 117 GLU A CA 1
ATOM 938 C C . GLU A 1 117 ? 0.862 -13.477 12.086 1 93.25 117 GLU A C 1
ATOM 940 O O . GLU A 1 117 ? 1.529 -12.461 11.922 1 93.25 117 GLU A O 1
ATOM 945 N N . THR A 1 118 ? 1.111 -14.656 11.594 1 94.62 118 THR A N 1
ATOM 946 C CA . THR A 1 118 ? 2.02 -14.758 10.461 1 94.62 118 THR A CA 1
ATOM 947 C C . THR A 1 118 ? 1.244 -14.992 9.164 1 94.62 118 THR A C 1
ATOM 949 O O . THR A 1 118 ? 0.392 -15.883 9.102 1 94.62 118 THR A O 1
ATOM 952 N N . VAL A 1 119 ? 1.508 -14.117 8.188 1 95.25 119 VAL A N 1
ATOM 953 C CA . VAL A 1 119 ? 0.867 -14.266 6.891 1 95.25 119 VAL A CA 1
ATOM 954 C C . VAL A 1 119 ? 1.898 -14.711 5.852 1 95.25 119 VAL A C 1
ATOM 956 O O . VAL A 1 119 ? 2.926 -14.055 5.672 1 95.25 119 VAL A O 1
ATOM 959 N N . GLU A 1 120 ? 1.592 -15.805 5.184 1 96.19 120 GLU A N 1
ATOM 960 C CA . GLU A 1 120 ? 2.479 -16.328 4.152 1 96.19 120 GLU A CA 1
ATOM 961 C C . GLU A 1 120 ? 2.004 -15.93 2.76 1 96.19 120 GLU A C 1
ATOM 963 O O . GLU A 1 120 ? 0.804 -15.953 2.475 1 96.19 120 GLU A O 1
ATOM 968 N N . LEU A 1 121 ? 2.98 -15.578 1.967 1 98.19 121 LEU A N 1
ATOM 969 C CA . LEU A 1 121 ? 2.633 -15.133 0.622 1 98.19 121 LEU A CA 1
ATOM 970 C C . LEU A 1 121 ? 2.377 -16.328 -0.295 1 98.19 121 LEU A C 1
ATOM 972 O O . LEU A 1 121 ? 1.54 -16.25 -1.197 1 98.19 121 LEU A O 1
ATOM 976 N N . ASN A 1 122 ? 3.137 -17.422 -0.069 1 98.19 122 ASN A N 1
ATOM 977 C CA . ASN A 1 122 ? 3.039 -18.578 -0.942 1 98.19 122 ASN A CA 1
ATOM 978 C C . ASN A 1 122 ? 1.604 -19.094 -1.035 1 98.19 122 ASN A C 1
ATOM 980 O O . ASN A 1 122 ? 0.956 -19.328 -0.013 1 98.19 122 ASN A O 1
ATOM 984 N N . ASP A 1 123 ? 1.095 -19.188 -2.33 1 98.06 123 ASP A N 1
ATOM 985 C CA . ASP A 1 123 ? -0.251 -19.672 -2.639 1 98.06 123 ASP A CA 1
ATOM 986 C C . ASP A 1 123 ? -1.311 -18.734 -2.053 1 98.06 123 ASP A C 1
ATOM 988 O O . ASP A 1 123 ? -2.455 -19.141 -1.847 1 98.06 123 ASP A O 1
ATOM 992 N N . GLY A 1 124 ? -0.942 -17.547 -1.724 1 97.88 124 GLY A N 1
ATOM 993 C CA . GLY A 1 124 ? -1.882 -16.719 -0.995 1 97.88 124 GLY A CA 1
ATOM 994 C C . GLY A 1 124 ? -2.254 -15.445 -1.74 1 97.88 124 GLY A C 1
ATOM 995 O O . GLY A 1 124 ? -3.123 -14.695 -1.297 1 97.88 124 GLY A O 1
ATOM 996 N N . VAL A 1 125 ? -1.675 -15.211 -2.879 1 98.5 125 VAL A N 1
ATOM 997 C CA . VAL A 1 125 ? -1.839 -13.938 -3.564 1 98.5 125 VAL A CA 1
ATOM 998 C C . VAL A 1 125 ? -3.26 -13.828 -4.113 1 98.5 125 VAL A C 1
ATOM 1000 O O . VAL A 1 125 ? -3.744 -14.734 -4.789 1 98.5 125 VAL A O 1
ATOM 1003 N N . LYS A 1 126 ? -3.916 -12.648 -3.842 1 98 126 LYS A N 1
ATOM 1004 C CA . LYS A 1 126 ? -5.273 -12.461 -4.348 1 98 126 LYS A CA 1
ATOM 1005 C C . LYS A 1 126 ? -5.414 -11.125 -5.059 1 98 126 LYS A C 1
ATOM 1007 O O . LYS A 1 126 ? -6.379 -10.898 -5.797 1 98 126 LYS A O 1
ATOM 1012 N N . SER A 1 127 ? -4.496 -10.219 -4.832 1 95.19 127 SER A N 1
ATOM 1013 C CA . SER A 1 127 ? -4.508 -8.93 -5.512 1 95.19 127 SER A CA 1
ATOM 1014 C C . SER A 1 127 ? -3.1 -8.352 -5.629 1 95.19 127 SER A C 1
ATOM 1016 O O . SER A 1 127 ? -2.156 -8.883 -5.043 1 95.19 127 SER A O 1
ATOM 1018 N N . TYR A 1 128 ? -2.951 -7.387 -6.488 1 94.62 128 TYR A N 1
ATOM 1019 C CA . TYR A 1 128 ? -1.625 -6.828 -6.73 1 94.62 128 TYR A CA 1
ATOM 1020 C C . TYR A 1 128 ? -1.719 -5.379 -7.18 1 94.62 128 TYR A C 1
ATOM 1022 O O . TYR A 1 128 ? -2.771 -4.934 -7.648 1 94.62 128 TYR A O 1
ATOM 1030 N N . ILE A 1 129 ? -0.637 -4.707 -6.945 1 90.44 129 ILE A N 1
ATOM 1031 C CA . ILE A 1 129 ? -0.369 -3.365 -7.453 1 90.44 129 ILE A CA 1
ATOM 1032 C C . ILE A 1 129 ? 0.988 -3.34 -8.156 1 90.44 129 ILE A C 1
ATOM 1034 O O . ILE A 1 129 ? 1.965 -3.895 -7.648 1 90.44 129 ILE A O 1
ATOM 1038 N N . ILE A 1 130 ? 0.981 -2.859 -9.312 1 90.06 130 ILE A N 1
ATOM 1039 C CA . ILE A 1 130 ? 2.264 -2.537 -9.93 1 90.06 130 ILE A CA 1
ATOM 1040 C C . ILE A 1 130 ? 2.631 -1.085 -9.625 1 90.06 130 ILE A C 1
ATOM 1042 O O . ILE A 1 130 ? 1.935 -0.161 -10.055 1 90.06 130 ILE A O 1
ATOM 1046 N N . CYS A 1 131 ? 3.754 -0.931 -8.867 1 83 131 CYS A N 1
ATOM 1047 C CA . CYS A 1 131 ? 4.066 0.396 -8.344 1 83 131 CYS A CA 1
ATOM 1048 C C . CYS A 1 131 ? 5.156 1.062 -9.172 1 83 131 CYS A C 1
ATOM 1050 O O . CYS A 1 131 ? 5.977 0.381 -9.789 1 83 131 CYS A O 1
ATOM 1052 N N . MET B 1 1 ? -57.875 35.156 -35.875 1 29.22 1 MET B N 1
ATOM 1053 C CA . MET B 1 1 ? -56.406 34.969 -35.781 1 29.22 1 MET B CA 1
ATOM 1054 C C . MET B 1 1 ? -56 34.5 -34.406 1 29.22 1 MET B C 1
ATOM 1056 O O . MET B 1 1 ? -56.094 35.25 -33.406 1 29.22 1 MET B O 1
ATOM 1060 N N . SER B 1 2 ? -56.344 33.188 -34 1 43.12 2 SER B N 1
ATOM 1061 C CA . SER B 1 2 ? -56.031 32.438 -32.781 1 43.12 2 SER B CA 1
ATOM 1062 C C . SER B 1 2 ? -54.531 32.312 -32.594 1 43.12 2 SER B C 1
ATOM 1064 O O . SER B 1 2 ? -53.812 31.844 -33.469 1 43.12 2 SER B O 1
ATOM 1066 N N . SER B 1 3 ? -53.875 33.219 -31.766 1 44.78 3 SER B N 1
ATOM 1067 C CA . SER B 1 3 ? -52.469 33.188 -31.328 1 44.78 3 SER B CA 1
ATOM 1068 C C . SER B 1 3 ? -52.156 31.906 -30.562 1 44.78 3 SER B C 1
ATOM 1070 O O . SER B 1 3 ? -52.812 31.594 -29.562 1 44.78 3 SER B O 1
ATOM 1072 N N . SER B 1 4 ? -51.719 30.766 -31.219 1 47.16 4 SER B N 1
ATOM 1073 C CA . SER B 1 4 ? -51.156 29.562 -30.641 1 47.16 4 SER B CA 1
ATOM 1074 C C . SER B 1 4 ? -49.938 29.906 -29.781 1 47.16 4 SER B C 1
ATOM 1076 O O . SER B 1 4 ? -48.969 30.469 -30.266 1 47.16 4 SER B O 1
ATOM 1078 N N . THR B 1 5 ? -50.156 30.219 -28.484 1 49.91 5 THR B N 1
ATOM 1079 C CA . THR B 1 5 ? -49.094 30.312 -27.516 1 49.91 5 THR B CA 1
ATOM 1080 C C . THR B 1 5 ? -48.281 29.031 -27.469 1 49.91 5 THR B C 1
ATOM 1082 O O . THR B 1 5 ? -48.812 27.969 -27.156 1 49.91 5 THR B O 1
ATOM 1085 N N . ILE B 1 6 ? -47.281 28.844 -28.312 1 46.81 6 ILE B N 1
ATOM 1086 C CA . ILE B 1 6 ? -46.25 27.812 -28.219 1 46.81 6 ILE B CA 1
ATOM 1087 C C . ILE B 1 6 ? -45.594 27.828 -26.844 1 46.81 6 ILE B C 1
ATOM 1089 O O . ILE B 1 6 ? -45.062 28.859 -26.406 1 46.81 6 ILE B O 1
ATOM 1093 N N . PHE B 1 7 ? -46.125 27.031 -25.906 1 46.69 7 PHE B N 1
ATOM 1094 C CA . PHE B 1 7 ? -45.469 26.75 -24.641 1 46.69 7 PHE B CA 1
ATOM 1095 C C . PHE B 1 7 ? -44.125 26.047 -24.875 1 46.69 7 PHE B C 1
ATOM 1097 O O . PHE B 1 7 ? -44.094 24.906 -25.359 1 46.69 7 PHE B O 1
ATOM 1104 N N . ILE B 1 8 ? -43.062 26.812 -25.141 1 44.47 8 ILE B N 1
ATOM 1105 C CA . ILE B 1 8 ? -41.75 26.219 -25.125 1 44.47 8 ILE B CA 1
ATOM 1106 C C . ILE B 1 8 ? -41.406 25.75 -23.703 1 44.47 8 ILE B C 1
ATOM 1108 O O . ILE B 1 8 ? -41.344 26.547 -22.766 1 44.47 8 ILE B O 1
ATOM 1112 N N . VAL B 1 9 ? -41.781 24.5 -23.375 1 43.03 9 VAL B N 1
ATOM 1113 C CA . VAL B 1 9 ? -41.25 23.875 -22.172 1 43.03 9 VAL B CA 1
ATOM 1114 C C . VAL B 1 9 ? -39.75 23.766 -22.281 1 43.03 9 VAL B C 1
ATOM 1116 O O . VAL B 1 9 ? -39.219 23.062 -23.141 1 43.03 9 VAL B O 1
ATOM 1119 N N . LEU B 1 10 ? -39 24.828 -21.875 1 41.09 10 LEU B N 1
ATOM 1120 C CA . LEU B 1 10 ? -37.562 24.672 -21.641 1 41.09 10 LEU B CA 1
ATOM 1121 C C . LEU B 1 10 ? -37.312 23.562 -20.641 1 41.09 10 LEU B C 1
ATOM 1123 O O . LEU B 1 10 ? -37.656 23.656 -19.469 1 41.09 10 LEU B O 1
ATOM 1127 N N . VAL B 1 11 ? -37.312 22.312 -21.062 1 41.19 11 VAL B N 1
ATOM 1128 C CA . VAL B 1 11 ? -36.719 21.266 -20.219 1 41.19 11 VAL B CA 1
ATOM 1129 C C . VAL B 1 11 ? -35.312 21.641 -19.844 1 41.19 11 VAL B C 1
ATOM 1131 O O . VAL B 1 11 ? -34.406 21.703 -20.703 1 41.19 11 VAL B O 1
ATOM 1134 N N . ALA B 1 12 ? -35.125 22.453 -18.812 1 39.84 12 ALA B N 1
ATOM 1135 C CA . ALA B 1 12 ? -33.844 22.594 -18.172 1 39.84 12 ALA B CA 1
ATOM 1136 C C . ALA B 1 12 ? -33.219 21.219 -17.891 1 39.84 12 ALA B C 1
ATOM 1138 O O . ALA B 1 12 ? -33.75 20.453 -17.062 1 39.84 12 ALA B O 1
ATOM 1139 N N . PHE B 1 13 ? -32.594 20.547 -18.844 1 38.75 13 PHE B N 1
ATOM 1140 C CA . PHE B 1 13 ? -31.703 19.453 -18.516 1 38.75 13 PHE B CA 1
ATOM 1141 C C . PHE B 1 13 ? -30.766 19.828 -17.375 1 38.75 13 PHE B C 1
ATOM 1143 O O . PHE B 1 13 ? -29.812 20.594 -17.578 1 38.75 13 PHE B O 1
ATOM 1150 N N . CYS B 1 14 ? -31.188 19.891 -16.156 1 35.25 14 CYS B N 1
ATOM 1151 C CA . CYS B 1 14 ? -30.266 19.891 -15.023 1 35.25 14 CYS B CA 1
ATOM 1152 C C . CYS B 1 14 ? -29.203 18.812 -15.188 1 35.25 14 CYS B C 1
ATOM 1154 O O . CYS B 1 14 ? -29.484 17.625 -15.031 1 35.25 14 CYS B O 1
ATOM 1156 N N . TYR B 1 15 ? -28.359 18.969 -16.219 1 37.31 15 TYR B N 1
ATOM 1157 C CA . TYR B 1 15 ? -27.125 18.219 -16.016 1 37.31 15 TYR B CA 1
ATOM 1158 C C . TYR B 1 15 ? -26.688 18.281 -14.555 1 37.31 15 TYR B C 1
ATOM 1160 O O . TYR B 1 15 ? -26.188 19.312 -14.094 1 37.31 15 TYR B O 1
ATOM 1168 N N . LEU B 1 16 ? -27.406 17.672 -13.703 1 37 16 LEU B N 1
ATOM 1169 C CA . LEU B 1 16 ? -26.734 17.391 -12.43 1 37 16 LEU B CA 1
ATOM 1170 C C . LEU B 1 16 ? -25.297 16.938 -12.656 1 37 16 LEU B C 1
ATOM 1172 O O . LEU B 1 16 ? -25.062 15.812 -13.117 1 37 16 LEU B O 1
ATOM 1176 N N . ALA B 1 17 ? -24.469 17.734 -13.156 1 37.59 17 ALA B N 1
ATOM 1177 C CA . ALA B 1 17 ? -23.078 17.438 -12.844 1 37.59 17 ALA B CA 1
ATOM 1178 C C . ALA B 1 17 ? -22.938 16.875 -11.438 1 37.59 17 ALA B C 1
ATOM 1180 O O . ALA B 1 17 ? -23.094 17.594 -10.445 1 37.59 17 ALA B O 1
ATOM 1181 N N . VAL B 1 18 ? -23.562 15.828 -11.133 1 39.72 18 VAL B N 1
ATOM 1182 C CA . VAL B 1 18 ? -22.969 15.188 -9.961 1 39.72 18 VAL B CA 1
ATOM 1183 C C . VAL B 1 18 ? -21.453 15.398 -9.961 1 39.72 18 VAL B C 1
ATOM 1185 O O . VAL B 1 18 ? -20.75 14.867 -10.828 1 39.72 18 VAL B O 1
ATOM 1188 N N . LEU B 1 19 ? -20.984 16.594 -10.023 1 39.81 19 LEU B N 1
ATOM 1189 C CA . LEU B 1 19 ? -19.578 16.719 -9.68 1 39.81 19 LEU B CA 1
ATOM 1190 C C . LEU B 1 19 ? -19.125 15.578 -8.773 1 39.81 19 LEU B C 1
ATOM 1192 O O . LEU B 1 19 ? -19.531 15.508 -7.609 1 39.81 19 LEU B O 1
ATOM 1196 N N . ALA B 1 20 ? -19.328 14.312 -9.102 1 46.72 20 ALA B N 1
ATOM 1197 C CA . ALA B 1 20 ? -18.688 13.25 -8.336 1 46.72 20 ALA B CA 1
ATOM 1198 C C . ALA B 1 20 ? -17.516 13.781 -7.523 1 46.72 20 ALA B C 1
ATOM 1200 O O . ALA B 1 20 ? -16.547 14.297 -8.094 1 46.72 20 ALA B O 1
ATOM 1201 N N . GLU B 1 21 ? -17.812 14.688 -6.594 1 56.28 21 GLU B N 1
ATOM 1202 C CA . GLU B 1 21 ? -16.734 15.258 -5.793 1 56.28 21 GLU B CA 1
ATOM 1203 C C . GLU B 1 21 ? -15.609 14.25 -5.594 1 56.28 21 GLU B C 1
ATOM 1205 O O . GLU B 1 21 ? -15.852 13.109 -5.188 1 56.28 21 GLU B O 1
ATOM 1210 N N . GLY B 1 22 ? -14.539 14.125 -6.41 1 73.69 22 GLY B N 1
ATOM 1211 C CA . GLY B 1 22 ? -13.375 13.266 -6.34 1 73.69 22 GLY B CA 1
ATOM 1212 C C . GLY B 1 22 ? -12.977 12.906 -4.922 1 73.69 22 GLY B C 1
ATOM 1213 O O . GLY B 1 22 ? -13.383 13.578 -3.971 1 73.69 22 GLY B O 1
ATOM 1214 N N . LYS B 1 23 ? -12.625 11.766 -4.625 1 88.5 23 LYS B N 1
ATOM 1215 C CA . LYS B 1 23 ? -12.156 11.359 -3.303 1 88.5 23 LYS B CA 1
ATOM 1216 C C . LYS B 1 23 ? -11.102 12.328 -2.777 1 88.5 23 LYS B C 1
ATOM 1218 O O . LYS B 1 23 ? -10.273 12.82 -3.539 1 88.5 23 LYS B O 1
ATOM 1223 N N . ARG B 1 24 ? -11.32 12.781 -1.534 1 93.06 24 ARG B N 1
ATOM 1224 C CA . ARG B 1 24 ? -10.336 13.695 -0.959 1 93.06 24 ARG B CA 1
ATOM 1225 C C . ARG B 1 24 ? -10.055 13.344 0.499 1 93.06 24 ARG B C 1
ATOM 1227 O O . ARG B 1 24 ? -10.867 12.688 1.155 1 93.06 24 ARG B O 1
ATOM 1234 N N . ILE B 1 25 ? -8.906 13.781 0.927 1 96.06 25 ILE B N 1
ATOM 1235 C CA . ILE B 1 25 ? -8.57 13.828 2.346 1 96.06 25 ILE B CA 1
ATOM 1236 C C . ILE B 1 25 ? -8.258 15.266 2.754 1 96.06 25 ILE B C 1
ATOM 1238 O O . ILE B 1 25 ? -7.965 16.109 1.902 1 96.06 25 ILE B O 1
ATOM 1242 N N . THR B 1 26 ? -8.438 15.547 3.971 1 97.25 26 THR B N 1
ATOM 1243 C CA . THR B 1 26 ? -8.078 16.844 4.523 1 97.25 26 THR B CA 1
ATOM 1244 C C . THR B 1 26 ? -6.973 16.703 5.566 1 97.25 26 THR B C 1
ATOM 1246 O O . THR B 1 26 ? -7.121 15.953 6.535 1 97.25 26 THR B O 1
ATOM 1249 N N . LEU B 1 27 ? -5.914 17.391 5.355 1 97.88 27 LEU B N 1
ATOM 1250 C CA . LEU B 1 27 ? -4.801 17.344 6.297 1 97.88 27 LEU B CA 1
ATOM 1251 C C . LEU B 1 27 ? -4.75 18.609 7.148 1 97.88 27 LEU B C 1
ATOM 1253 O O . LEU B 1 27 ? -5.098 19.688 6.672 1 97.88 27 LEU B O 1
ATOM 1257 N N . TYR B 1 28 ? -4.324 18.438 8.383 1 97.75 28 TYR B N 1
ATOM 1258 C CA . TYR B 1 28 ? -4.199 19.516 9.359 1 97.75 28 TYR B CA 1
ATOM 1259 C C . TYR B 1 28 ? -2.785 19.578 9.914 1 97.75 28 TYR B C 1
ATOM 1261 O O . TYR B 1 28 ? -2.152 18.547 10.148 1 97.75 28 TYR B O 1
ATOM 1269 N N . GLU B 1 29 ? -2.336 20.719 10.188 1 96.12 29 GLU B N 1
ATOM 1270 C CA . GLU B 1 29 ? -0.986 20.922 10.703 1 96.12 29 GLU B CA 1
ATOM 1271 C C . GLU B 1 29 ? -0.906 20.594 12.188 1 96.12 29 GLU B C 1
ATOM 1273 O O . GLU B 1 29 ? 0.175 20.297 12.711 1 96.12 29 GLU B O 1
ATOM 1278 N N . HIS B 1 30 ? -1.972 20.672 12.844 1 93.81 30 HIS B N 1
ATOM 1279 C CA . HIS B 1 30 ? -2.002 20.406 14.273 1 93.81 30 HIS B CA 1
ATOM 1280 C C . HIS B 1 30 ? -2.967 19.266 14.609 1 93.81 30 HIS B C 1
ATOM 1282 O O . HIS B 1 30 ? -3.947 19.047 13.891 1 93.81 30 HIS B O 1
ATOM 1288 N N . SER B 1 31 ? -2.604 18.594 15.688 1 91.56 31 SER B N 1
ATOM 1289 C CA . SER B 1 31 ? -3.521 17.578 16.203 1 91.56 31 SER B CA 1
ATOM 1290 C C . SER B 1 31 ? -4.793 18.219 16.75 1 91.56 31 SER B C 1
ATOM 1292 O O . SER B 1 31 ? -4.828 19.422 17.016 1 91.56 31 SER B O 1
ATOM 1294 N N . GLU B 1 32 ? -5.793 17.406 16.953 1 83.94 32 GLU B N 1
ATOM 1295 C CA . GLU B 1 32 ? -7.09 17.875 17.422 1 83.94 32 GLU B CA 1
ATOM 1296 C C . GLU B 1 32 ? -7.719 18.844 16.422 1 83.94 32 GLU B C 1
ATOM 1298 O O . GLU B 1 32 ? -7.68 20.062 16.625 1 83.94 32 GLU B O 1
ATOM 1303 N N . ILE B 1 33 ? -8.227 18.312 15.453 1 79.06 33 ILE B N 1
ATOM 1304 C CA . ILE B 1 33 ? -8.797 18.984 14.289 1 79.06 33 ILE B CA 1
ATOM 1305 C C . ILE B 1 33 ? -9.703 20.125 14.742 1 79.06 33 ILE B C 1
ATOM 1307 O O . ILE B 1 33 ? -10.664 19.906 15.477 1 79.06 33 ILE B O 1
ATOM 1311 N N . ARG B 1 34 ? -9.242 21.188 14.5 1 77.06 34 ARG B N 1
ATOM 1312 C CA . ARG B 1 34 ? -10.109 22.359 14.664 1 77.06 34 ARG B CA 1
ATOM 1313 C C . ARG B 1 34 ? -10.461 22.969 13.312 1 77.06 34 ARG B C 1
ATOM 1315 O O . ARG B 1 34 ? -10.867 22.25 12.391 1 77.06 34 ARG B O 1
ATOM 1322 N N . ASP B 1 35 ? -10.023 24.156 12.953 1 81.88 35 ASP B N 1
ATOM 1323 C CA . ASP B 1 35 ? -10.164 24.875 11.688 1 81.88 35 ASP B CA 1
ATOM 1324 C C . ASP B 1 35 ? -8.852 24.891 10.914 1 81.88 35 ASP B C 1
ATOM 1326 O O . ASP B 1 35 ? -7.797 24.547 11.469 1 81.88 35 ASP B O 1
ATOM 1330 N N . GLY B 1 36 ? -8.961 24.875 9.516 1 87.5 36 GLY B N 1
ATOM 1331 C CA . GLY B 1 36 ? -7.766 25.203 8.758 1 87.5 36 GLY B CA 1
ATOM 1332 C C . GLY B 1 36 ? -7.18 24.016 8.023 1 87.5 36 GLY B C 1
ATOM 1333 O O . GLY B 1 36 ? -5.977 23.969 7.754 1 87.5 36 GLY B O 1
ATOM 1334 N N . GLY B 1 37 ? -7.938 23.047 7.773 1 94.12 37 GLY B N 1
ATOM 1335 C CA . GLY B 1 37 ? -7.414 21.938 6.992 1 94.12 37 GLY B CA 1
ATOM 1336 C C . GLY B 1 37 ? -7.348 22.234 5.504 1 94.12 37 GLY B C 1
ATOM 1337 O O . GLY B 1 37 ? -7.93 23.203 5.035 1 94.12 37 GLY B O 1
ATOM 1338 N N . GLU B 1 38 ? -6.41 21.531 4.77 1 97 38 GLU B N 1
ATOM 1339 C CA . GLU B 1 38 ? -6.309 21.609 3.314 1 97 38 GLU B CA 1
ATOM 1340 C C . GLU B 1 38 ? -6.715 20.297 2.66 1 97 38 GLU B C 1
ATOM 1342 O O . GLU B 1 38 ? -6.344 19.219 3.135 1 97 38 GLU B O 1
ATOM 1347 N N . ASP B 1 39 ? -7.414 20.422 1.538 1 95.31 39 ASP B N 1
ATOM 1348 C CA . ASP B 1 39 ? -7.922 19.25 0.84 1 95.31 39 ASP B CA 1
ATOM 1349 C C . ASP B 1 39 ? -6.918 18.75 -0.198 1 95.31 39 ASP B C 1
ATOM 1351 O O . ASP B 1 39 ? -6.305 19.547 -0.908 1 95.31 39 ASP B O 1
ATOM 1355 N N . PHE B 1 40 ? -6.824 17.453 -0.268 1 95.19 40 PHE B N 1
ATOM 1356 C CA . PHE B 1 40 ? -6.035 16.781 -1.288 1 95.19 40 PHE B CA 1
ATOM 1357 C C . PHE B 1 40 ? -6.867 15.727 -2.012 1 95.19 40 PHE B C 1
ATOM 1359 O O . PHE B 1 40 ? -7.48 14.867 -1.374 1 95.19 40 PHE B O 1
ATOM 1366 N N . HIS B 1 41 ? -6.832 15.742 -3.316 1 91.62 41 HIS B N 1
ATOM 1367 C CA . HIS B 1 41 ? -7.766 14.945 -4.105 1 91.62 41 HIS B CA 1
ATOM 1368 C C . HIS B 1 41 ? -7.059 13.789 -4.797 1 91.62 41 HIS B C 1
ATOM 1370 O O . HIS B 1 41 ? -5.855 13.859 -5.066 1 91.62 41 HIS B O 1
ATOM 1376 N N . ALA B 1 42 ? -7.891 12.625 -4.922 1 85.81 42 ALA B N 1
ATOM 1377 C CA . ALA B 1 42 ? -7.473 11.539 -5.805 1 85.81 42 ALA B CA 1
ATOM 1378 C C . ALA B 1 42 ? -8.273 11.547 -7.102 1 85.81 42 ALA B C 1
ATOM 1380 O O . ALA B 1 42 ? -9.297 10.867 -7.211 1 85.81 42 ALA B O 1
ATOM 1381 N N . ASP B 1 43 ? -8.016 12.273 -8.078 1 67.88 43 ASP B N 1
ATOM 1382 C CA . ASP B 1 43 ? -8.805 12.508 -9.289 1 67.88 43 ASP B CA 1
ATOM 1383 C C . ASP B 1 43 ? -8.758 11.297 -10.211 1 67.88 43 ASP B C 1
ATOM 1385 O O . ASP B 1 43 ? -9.641 11.117 -11.055 1 67.88 43 ASP B O 1
ATOM 1389 N N . ASP B 1 44 ? -7.91 10.531 -10.125 1 62 44 ASP B N 1
ATOM 1390 C CA . ASP B 1 44 ? -7.695 9.492 -11.125 1 62 44 ASP B CA 1
ATOM 1391 C C . ASP B 1 44 ? -8.086 8.117 -10.578 1 62 44 ASP B C 1
ATOM 1393 O O . ASP B 1 44 ? -7.645 7.09 -11.094 1 62 44 ASP B O 1
ATOM 1397 N N . GLY B 1 45 ? -9.008 8.133 -9.641 1 60.41 45 GLY B N 1
ATOM 1398 C CA . GLY B 1 45 ? -9.469 6.84 -9.156 1 60.41 45 GLY B CA 1
ATOM 1399 C C . GLY B 1 45 ? -8.797 6.41 -7.867 1 60.41 45 GLY B C 1
ATOM 1400 O O . GLY B 1 45 ? -7.949 7.129 -7.332 1 60.41 45 GLY B O 1
ATOM 1401 N N . THR B 1 46 ? -9.188 5.316 -7.32 1 61.84 46 THR B N 1
ATOM 1402 C CA . THR B 1 46 ? -8.719 4.754 -6.059 1 61.84 46 THR B CA 1
ATOM 1403 C C . THR B 1 46 ? -7.363 4.078 -6.238 1 61.84 46 THR B C 1
ATOM 1405 O O . THR B 1 46 ? -7.031 3.623 -7.336 1 61.84 46 THR B O 1
ATOM 1408 N N . TYR B 1 47 ? -6.441 4.305 -5.359 1 72.5 47 TYR B N 1
ATOM 1409 C CA . TYR B 1 47 ? -5.199 3.57 -5.141 1 72.5 47 TYR B CA 1
ATOM 1410 C C . TYR B 1 47 ? -4.066 4.16 -5.973 1 72.5 47 TYR B C 1
ATOM 1412 O O . TYR B 1 47 ? -3.031 3.516 -6.168 1 72.5 47 TYR B O 1
ATOM 1420 N N . ASN B 1 48 ? -4.355 5.387 -6.523 1 78.69 48 ASN B N 1
ATOM 1421 C CA . ASN B 1 48 ? -3.211 6.082 -7.105 1 78.69 48 ASN B CA 1
ATOM 1422 C C . ASN B 1 48 ? -2.377 6.781 -6.035 1 78.69 48 ASN B C 1
ATOM 1424 O O . ASN B 1 48 ? -2.926 7.359 -5.094 1 78.69 48 ASN B O 1
ATOM 1428 N N . CYS B 1 49 ? -1.11 6.723 -6.332 1 86.38 49 CYS B N 1
ATOM 1429 C CA . CYS B 1 49 ? -0.205 7.402 -5.414 1 86.38 49 CYS B CA 1
ATOM 1430 C C . CYS B 1 49 ? -0.098 8.883 -5.754 1 86.38 49 CYS B C 1
ATOM 1432 O O . CYS B 1 49 ? 0.098 9.25 -6.914 1 86.38 49 CYS B O 1
ATOM 1434 N N . HIS B 1 50 ? -0.24 9.727 -4.777 1 90.56 50 HIS B N 1
ATOM 1435 C CA . HIS B 1 50 ? -0.088 11.172 -4.914 1 90.56 50 HIS B CA 1
ATOM 1436 C C . HIS B 1 50 ? 0.967 11.711 -3.951 1 90.56 50 HIS B C 1
ATOM 1438 O O . HIS B 1 50 ? 1 11.32 -2.781 1 90.56 50 HIS B O 1
ATOM 1444 N N . ASN B 1 51 ? 1.792 12.555 -4.5 1 93.94 51 ASN B N 1
ATOM 1445 C CA . ASN B 1 51 ? 2.719 13.266 -3.627 1 93.94 51 ASN B CA 1
ATOM 1446 C C . ASN B 1 51 ? 2.107 14.562 -3.096 1 93.94 51 ASN B C 1
ATOM 1448 O O . ASN B 1 51 ? 1.423 15.281 -3.828 1 93.94 51 ASN B O 1
ATOM 1452 N N . LEU B 1 52 ? 2.369 14.805 -1.854 1 97.06 52 LEU B N 1
ATOM 1453 C CA . LEU B 1 52 ? 2.002 16.109 -1.316 1 97.06 52 LEU B CA 1
ATOM 1454 C C . LEU B 1 52 ? 2.92 17.203 -1.859 1 97.06 52 LEU B C 1
ATOM 1456 O O . LEU B 1 52 ? 4.078 16.938 -2.188 1 97.06 52 LEU B O 1
ATOM 1460 N N . PRO B 1 53 ? 2.373 18.406 -1.939 1 97.44 53 PRO B N 1
ATOM 1461 C CA . PRO B 1 53 ? 3.289 19.516 -2.211 1 97.44 53 PRO B CA 1
ATOM 1462 C C . PRO B 1 53 ? 4.316 19.719 -1.098 1 97.44 53 PRO B C 1
ATOM 1464 O O . PRO B 1 53 ? 4.027 19.438 0.07 1 97.44 53 PRO B O 1
ATOM 1467 N N . ARG B 1 54 ? 5.41 20.219 -1.432 1 96.94 54 ARG B N 1
ATOM 1468 C CA . ARG B 1 54 ? 6.539 20.375 -0.521 1 96.94 54 ARG B CA 1
ATOM 1469 C C . ARG B 1 54 ? 6.133 21.156 0.726 1 96.94 54 ARG B C 1
ATOM 1471 O O . ARG B 1 54 ? 6.633 20.891 1.821 1 96.94 54 ARG B O 1
ATOM 1478 N N . LYS B 1 55 ? 5.258 22.125 0.579 1 96.75 55 LYS B N 1
ATOM 1479 C CA . LYS B 1 55 ? 4.875 22.969 1.705 1 96.75 55 LYS B CA 1
ATOM 1480 C C . LYS B 1 55 ? 4.254 22.141 2.826 1 96.75 55 LYS B C 1
ATOM 1482 O O . LYS B 1 55 ? 4.156 22.609 3.967 1 96.75 55 LYS B O 1
ATOM 1487 N N . TRP B 1 56 ? 3.85 21 2.541 1 97.31 56 TRP B N 1
ATOM 1488 C CA . TRP B 1 56 ? 3.184 20.188 3.541 1 97.31 56 TRP B CA 1
ATOM 1489 C C . TRP B 1 56 ? 4.145 19.156 4.125 1 97.31 56 TRP B C 1
ATOM 1491 O O . TRP B 1 56 ? 3.803 18.438 5.078 1 97.31 56 TRP B O 1
ATOM 1501 N N . TRP B 1 57 ? 5.32 19.266 3.484 1 95.19 57 TRP B N 1
ATOM 1502 C CA . TRP B 1 57 ? 6.312 18.344 4.012 1 95.19 57 TRP B CA 1
ATOM 1503 C C . TRP B 1 57 ? 6.676 18.688 5.449 1 95.19 57 TRP B C 1
ATOM 1505 O O . TRP B 1 57 ? 7.082 19.812 5.738 1 95.19 57 TRP B O 1
ATOM 1515 N N . TYR B 1 58 ? 6.441 17.938 6.414 1 96.75 58 TYR B N 1
ATOM 1516 C CA . TYR B 1 58 ? 6.805 18.047 7.82 1 96.75 58 TYR B CA 1
ATOM 1517 C C . TYR B 1 58 ? 5.73 18.797 8.602 1 96.75 58 TYR B C 1
ATOM 1519 O O . TYR B 1 58 ? 6.016 19.406 9.633 1 96.75 58 TYR B O 1
ATOM 1527 N N . LYS B 1 59 ? 4.52 18.781 8.062 1 96.94 59 LYS B N 1
ATOM 1528 C CA . LYS B 1 59 ? 3.525 19.625 8.719 1 96.94 59 LYS B CA 1
ATOM 1529 C C . LYS B 1 59 ? 2.352 18.797 9.234 1 96.94 59 LYS B C 1
ATOM 1531 O O . LYS B 1 59 ? 1.793 19.078 10.289 1 96.94 59 LYS B O 1
ATOM 1536 N N . ALA B 1 60 ? 1.934 17.828 8.531 1 97.75 60 ALA B N 1
ATOM 1537 C CA . ALA B 1 60 ? 0.651 17.188 8.812 1 97.75 60 ALA B CA 1
ATOM 1538 C C . ALA B 1 60 ? 0.681 16.453 10.148 1 97.75 60 ALA B C 1
ATOM 1540 O O . ALA B 1 60 ? 1.611 15.688 10.422 1 97.75 60 ALA B O 1
ATOM 1541 N N . SER B 1 61 ? -0.337 16.719 10.93 1 97.75 61 SER B N 1
ATOM 1542 C CA . SER B 1 61 ? -0.406 16.094 12.25 1 97.75 61 SER B CA 1
ATOM 1543 C C . SER B 1 61 ? -1.767 15.453 12.484 1 97.75 61 SER B C 1
ATOM 1545 O O . SER B 1 61 ? -1.974 14.781 13.5 1 97.75 61 SER B O 1
ATOM 1547 N N . ALA B 1 62 ? -2.711 15.625 11.609 1 97.94 62 ALA B N 1
ATOM 1548 C CA . ALA B 1 62 ? -4.047 15.031 11.672 1 97.94 62 ALA B CA 1
ATOM 1549 C C . ALA B 1 62 ? -4.703 15.016 10.289 1 97.94 62 ALA B C 1
ATOM 1551 O O . ALA B 1 62 ? -4.18 15.602 9.344 1 97.94 62 ALA B O 1
ATOM 1552 N N . MET B 1 63 ? -5.777 14.289 10.211 1 97.88 63 MET B N 1
ATOM 1553 C CA . MET B 1 63 ? -6.473 14.195 8.93 1 97.88 63 MET B CA 1
ATOM 1554 C C . MET B 1 63 ? -7.957 13.922 9.133 1 97.88 63 MET B C 1
ATOM 1556 O O . MET B 1 63 ? -8.352 13.312 10.133 1 97.88 63 MET B O 1
ATOM 1560 N N . LYS B 1 64 ? -8.742 14.469 8.25 1 96.56 64 LYS B N 1
ATOM 1561 C CA . LYS B 1 64 ? -10.078 13.938 7.988 1 96.56 64 LYS B CA 1
ATOM 1562 C C . LYS B 1 64 ? -10.086 13.047 6.75 1 96.56 64 LYS B C 1
ATOM 1564 O O . LYS B 1 64 ? -9.719 13.484 5.66 1 96.56 64 LYS B O 1
ATOM 1569 N N . THR B 1 65 ? -10.484 11.844 6.914 1 95.25 65 THR B N 1
ATOM 1570 C CA . THR B 1 65 ? -10.469 10.898 5.801 1 95.25 65 THR B CA 1
ATOM 1571 C C . THR B 1 65 ? -11.641 11.148 4.855 1 95.25 65 THR B C 1
ATOM 1573 O O . THR B 1 65 ? -11.633 10.672 3.719 1 95.25 65 THR B O 1
ATOM 1576 N N . ASN B 1 66 ? -12.633 11.828 5.312 1 93.5 66 ASN B N 1
ATOM 1577 C CA . ASN B 1 66 ? -13.875 12.102 4.59 1 93.5 66 ASN B CA 1
ATOM 1578 C C . ASN B 1 66 ? -14.555 10.812 4.145 1 93.5 66 ASN B C 1
ATOM 1580 O O . ASN B 1 66 ? -15.086 10.734 3.033 1 93.5 66 ASN B O 1
ATOM 1584 N N . GLY B 1 67 ? -14.391 9.797 5.012 1 91.25 67 GLY B N 1
ATOM 1585 C CA . GLY B 1 67 ? -15.133 8.555 4.832 1 91.25 67 GLY B CA 1
ATOM 1586 C C . GLY B 1 67 ? -14.391 7.535 3.99 1 91.25 67 GLY B C 1
ATOM 1587 O O . GLY B 1 67 ? -14.914 6.453 3.715 1 91.25 67 GLY B O 1
ATOM 1588 N N . HIS B 1 68 ? -13.141 7.805 3.67 1 91.12 68 HIS B N 1
ATOM 1589 C CA . HIS B 1 68 ? -12.391 6.922 2.779 1 91.12 68 HIS B CA 1
ATOM 1590 C C . HIS B 1 68 ? -11.328 6.141 3.543 1 91.12 68 HIS B C 1
ATOM 1592 O O . HIS B 1 68 ? -10.914 6.547 4.633 1 91.12 68 HIS B O 1
ATOM 1598 N N . CYS B 1 69 ? -10.969 5.016 2.967 1 91.62 69 CYS B N 1
ATOM 1599 C CA . CYS B 1 69 ? -9.703 4.398 3.352 1 91.62 69 CYS B CA 1
ATOM 1600 C C . CYS B 1 69 ? -8.523 5.199 2.814 1 91.62 69 CYS B C 1
ATOM 1602 O O . CYS B 1 69 ? -8.547 5.648 1.668 1 91.62 69 CYS B O 1
ATOM 1604 N N . VAL B 1 70 ? -7.523 5.344 3.715 1 94.88 70 VAL B N 1
ATOM 1605 C CA . VAL B 1 70 ? -6.371 6.16 3.34 1 94.88 70 VAL B CA 1
ATOM 1606 C C . VAL B 1 70 ? -5.082 5.469 3.771 1 94.88 70 VAL B C 1
ATOM 1608 O O . VAL B 1 70 ? -5.004 4.922 4.871 1 94.88 70 VAL B O 1
ATOM 1611 N N . ALA B 1 71 ? -4.164 5.465 2.865 1 94.75 71 ALA B N 1
ATOM 1612 C CA . ALA B 1 71 ? -2.787 5.117 3.209 1 94.75 71 ALA B CA 1
ATOM 1613 C C . ALA B 1 71 ? -1.867 6.328 3.078 1 94.75 71 ALA B C 1
ATOM 1615 O O . ALA B 1 71 ? -1.869 7.008 2.051 1 94.75 71 ALA B O 1
ATOM 1616 N N . LEU B 1 72 ? -1.135 6.57 4.16 1 97.25 72 LEU B N 1
ATOM 1617 C CA . LEU B 1 72 ? -0.145 7.645 4.16 1 97.25 72 LEU B CA 1
ATOM 1618 C C . LEU B 1 72 ? 1.271 7.074 4.152 1 97.25 72 LEU B C 1
ATOM 1620 O O . LEU B 1 72 ? 1.497 5.953 4.617 1 97.25 72 LEU B O 1
ATOM 1624 N N . PHE B 1 73 ? 2.189 7.887 3.623 1 96.06 73 PHE B N 1
ATOM 1625 C CA . PHE B 1 73 ? 3.594 7.5 3.547 1 96.06 73 PHE B CA 1
ATOM 1626 C C . PHE B 1 73 ? 4.496 8.672 3.914 1 96.06 73 PHE B C 1
ATOM 1628 O O . PHE B 1 73 ? 4.199 9.82 3.58 1 96.06 73 PHE B O 1
ATOM 1635 N N . THR B 1 74 ? 5.578 8.266 4.547 1 97.31 74 THR B N 1
ATOM 1636 C CA . THR B 1 74 ? 6.523 9.297 4.957 1 97.31 74 THR B CA 1
ATOM 1637 C C . THR B 1 74 ? 7.566 9.539 3.871 1 97.31 74 THR B C 1
ATOM 1639 O O . THR B 1 74 ? 8.461 10.375 4.039 1 97.31 74 THR B O 1
ATOM 1642 N N . ARG B 1 75 ? 7.465 8.93 2.803 1 93.62 75 ARG B N 1
ATOM 1643 C CA . ARG B 1 75 ? 8.312 9.133 1.629 1 93.62 75 ARG B CA 1
ATOM 1644 C C . ARG B 1 75 ? 7.469 9.453 0.397 1 93.62 75 ARG B C 1
ATOM 1646 O O . ARG B 1 75 ? 6.281 9.117 0.345 1 93.62 75 ARG B O 1
ATOM 1653 N N . LYS B 1 76 ? 8.094 10.078 -0.576 1 93.62 76 LYS B N 1
ATOM 1654 C CA . LYS B 1 76 ? 7.43 10.336 -1.852 1 93.62 76 LYS B CA 1
ATOM 1655 C C . LYS B 1 76 ? 7.164 9.031 -2.602 1 93.62 76 LYS B C 1
ATOM 1657 O O . LYS B 1 76 ? 7.777 8 -2.309 1 93.62 76 LYS B O 1
ATOM 1662 N N . HIS B 1 77 ? 6.105 9.086 -3.492 1 87.56 77 HIS B N 1
ATOM 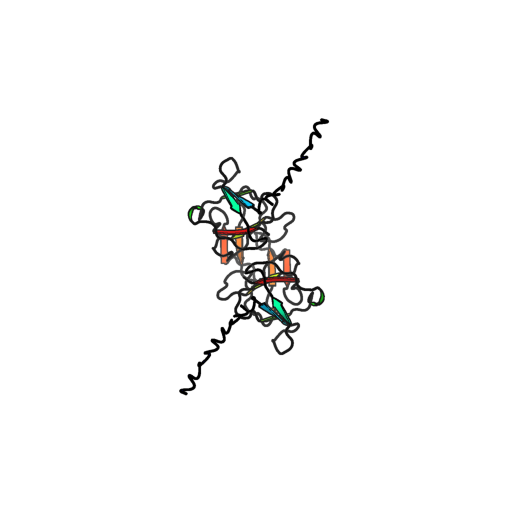1663 C CA . HIS B 1 77 ? 5.773 8 -4.406 1 87.56 77 HIS B CA 1
ATOM 1664 C C . HIS B 1 77 ? 5.312 6.762 -3.643 1 87.56 77 HIS B C 1
ATOM 1666 O O . HIS B 1 77 ? 5.633 5.637 -4.031 1 87.56 77 HIS B O 1
ATOM 1672 N N . CYS B 1 78 ? 4.773 7.043 -2.525 1 90.31 78 CYS B N 1
ATOM 1673 C CA . CYS B 1 78 ? 4.145 6.008 -1.712 1 90.31 78 CYS B CA 1
ATOM 1674 C C . CYS B 1 78 ? 5.141 4.906 -1.363 1 90.31 78 CYS B C 1
ATOM 1676 O O . CYS B 1 78 ? 4.797 3.725 -1.373 1 90.31 78 CYS B O 1
ATOM 1678 N N . ASP B 1 79 ? 6.371 5.426 -1.175 1 88.56 79 ASP B N 1
ATOM 1679 C CA . ASP B 1 79 ? 7.43 4.492 -0.799 1 88.56 79 ASP B CA 1
ATOM 1680 C C . ASP B 1 79 ? 7.547 4.379 0.72 1 88.56 79 ASP B C 1
ATOM 1682 O O . ASP B 1 79 ? 7.02 5.219 1.453 1 88.56 79 ASP B O 1
ATOM 1686 N N . GLY B 1 80 ? 8.094 3.17 1.161 1 88.94 80 GLY B N 1
ATOM 1687 C CA . GLY B 1 80 ? 8.312 2.971 2.584 1 88.94 80 GLY B CA 1
ATOM 1688 C C . GLY B 1 80 ? 7.117 2.367 3.297 1 88.94 80 GLY B C 1
ATOM 1689 O O . GLY B 1 80 ? 6.211 1.832 2.656 1 88.94 80 GLY B O 1
ATOM 1690 N N . PRO B 1 81 ? 7.203 2.48 4.66 1 91.69 81 PRO B N 1
ATOM 1691 C CA . PRO B 1 81 ? 6.113 1.894 5.438 1 91.69 81 PRO B CA 1
ATOM 1692 C C . PRO B 1 81 ? 4.766 2.559 5.16 1 91.69 81 PRO B C 1
ATOM 1694 O O . PRO B 1 81 ? 4.699 3.773 4.961 1 91.69 81 PRO B O 1
ATOM 1697 N N . ARG B 1 82 ? 3.777 1.737 5.203 1 93.62 82 ARG B N 1
ATOM 1698 C CA . ARG B 1 82 ? 2.402 2.17 4.973 1 93.62 82 ARG B CA 1
ATOM 1699 C C . ARG B 1 82 ? 1.667 2.379 6.293 1 93.62 82 ARG B C 1
ATOM 1701 O O . ARG B 1 82 ? 1.73 1.531 7.188 1 93.62 82 ARG B O 1
ATOM 1708 N N . PHE B 1 83 ? 1.017 3.566 6.449 1 96.12 83 PHE B N 1
ATOM 1709 C CA . PHE B 1 83 ? 0.113 3.871 7.555 1 96.12 83 PHE B CA 1
ATOM 1710 C C . PHE B 1 83 ? -1.335 3.887 7.078 1 96.12 83 PHE B C 1
ATOM 1712 O O . PHE B 1 83 ? -1.748 4.801 6.359 1 96.12 83 PHE B O 1
ATOM 1719 N N . ARG B 1 84 ? -2.08 2.912 7.504 1 95.62 84 ARG B N 1
ATOM 1720 C CA . ARG B 1 84 ? -3.424 2.756 6.957 1 95.62 84 ARG B CA 1
ATOM 1721 C C . ARG B 1 84 ? -4.477 3.232 7.953 1 95.62 84 ARG B C 1
ATOM 1723 O O . ARG B 1 84 ? -4.438 2.869 9.133 1 95.62 84 ARG B O 1
ATOM 1730 N N . PHE B 1 85 ? -5.332 4.062 7.449 1 96.69 85 PHE B N 1
ATOM 1731 C CA . PHE B 1 85 ? -6.543 4.477 8.156 1 96.69 85 PHE B CA 1
ATOM 1732 C C . PHE B 1 85 ? -7.781 3.871 7.508 1 96.69 85 PHE B C 1
ATOM 1734 O O . PHE B 1 85 ? -8.227 4.328 6.453 1 96.69 85 PHE B O 1
ATOM 1741 N N . LYS B 1 86 ? -8.266 2.83 8.086 1 92.75 86 LYS B N 1
ATOM 1742 C CA . LYS B 1 86 ? -9.398 2.049 7.602 1 92.75 86 LYS B CA 1
ATOM 1743 C C . LYS B 1 86 ? -10.211 1.472 8.758 1 92.75 86 LYS B C 1
ATOM 1745 O O . LYS B 1 86 ? -9.641 1.038 9.766 1 92.75 86 LYS B O 1
ATOM 1750 N N . GLU B 1 87 ? -11.469 1.528 8.516 1 88.88 87 GLU B N 1
ATOM 1751 C CA . GLU B 1 87 ? -12.336 0.925 9.523 1 88.88 87 GLU B CA 1
ATOM 1752 C C . GLU B 1 87 ? -12.07 -0.571 9.656 1 88.88 87 GLU B C 1
ATOM 1754 O O . GLU B 1 87 ? -11.875 -1.265 8.656 1 88.88 87 GLU B O 1
ATOM 1759 N N . ASN B 1 88 ? -12.031 -1.103 10.844 1 86.19 88 ASN B N 1
ATOM 1760 C CA . ASN B 1 88 ? -11.898 -2.52 11.172 1 86.19 88 ASN B CA 1
ATOM 1761 C C . ASN B 1 88 ? -10.547 -3.072 10.734 1 86.19 88 ASN B C 1
ATOM 1763 O O . ASN B 1 88 ? -10.445 -4.234 10.336 1 86.19 88 ASN B O 1
ATOM 1767 N N . CYS B 1 89 ? -9.617 -2.193 10.703 1 87.81 89 CYS B N 1
ATOM 1768 C CA . CYS B 1 89 ? -8.266 -2.625 10.375 1 87.81 89 CYS B CA 1
ATOM 1769 C C . CYS B 1 89 ? -7.594 -3.277 11.578 1 87.81 89 CYS B C 1
ATOM 1771 O O . CYS B 1 89 ? -7.582 -2.709 12.672 1 87.81 89 CYS B O 1
ATOM 1773 N N . GLU B 1 90 ? -6.965 -4.457 11.383 1 85.12 90 GLU B N 1
ATOM 1774 C CA . GLU B 1 90 ? -6.406 -5.215 12.5 1 85.12 90 GLU B CA 1
ATOM 1775 C C . GLU B 1 90 ? -4.922 -5.496 12.289 1 85.12 90 GLU B C 1
ATOM 1777 O O . GLU B 1 90 ? -4.312 -6.246 13.055 1 85.12 90 GLU B O 1
ATOM 1782 N N . TYR B 1 91 ? -4.301 -4.895 11.406 1 88.06 91 TYR B N 1
ATOM 1783 C CA . TYR B 1 91 ? -2.898 -5.156 11.102 1 88.06 91 TYR B CA 1
ATOM 1784 C C . TYR B 1 91 ? -1.993 -4.121 11.758 1 88.06 91 TYR B C 1
ATOM 1786 O O . TYR B 1 91 ? -2.457 -3.061 12.18 1 88.06 91 TYR B O 1
ATOM 1794 N N . SER B 1 92 ? -0.752 -4.406 11.812 1 87.06 92 SER B N 1
ATOM 1795 C CA . SER B 1 92 ? 0.225 -3.562 12.492 1 87.06 92 SER B CA 1
ATOM 1796 C C . SER B 1 92 ? 0.365 -2.209 11.805 1 87.06 92 SER B C 1
ATOM 1798 O O . SER B 1 92 ? 0.767 -1.227 12.43 1 87.06 92 SER B O 1
ATOM 1800 N N . GLU B 1 93 ? -0.019 -2.18 10.555 1 90.25 93 GLU B N 1
ATOM 1801 C CA . GLU B 1 93 ? 0.131 -0.944 9.797 1 90.25 93 GLU B CA 1
ATOM 1802 C C . GLU B 1 93 ? -1.049 -0.004 10.023 1 90.25 93 GLU B C 1
ATOM 1804 O O . GLU B 1 93 ? -1.056 1.125 9.531 1 90.25 93 GLU B O 1
ATOM 1809 N N . CYS B 1 94 ? -1.988 -0.366 10.758 1 93.38 94 CYS B N 1
ATOM 1810 C CA . CYS B 1 94 ? -3.215 0.406 10.938 1 93.38 94 CYS B CA 1
ATOM 1811 C C . CYS B 1 94 ? -3.037 1.473 12.008 1 93.38 94 CYS B C 1
ATOM 1813 O O . CYS B 1 94 ? -2.473 1.204 13.07 1 93.38 94 CYS B O 1
ATOM 1815 N N . CYS B 1 95 ? -3.504 2.578 11.625 1 95 95 CYS B N 1
ATOM 1816 C CA . CYS B 1 95 ? -3.633 3.684 12.57 1 95 95 CYS B CA 1
ATOM 1817 C C . CYS B 1 95 ? -5.102 3.99 12.852 1 95 95 CYS B C 1
ATOM 1819 O O . CYS B 1 95 ? -5.906 4.09 11.922 1 95 95 CYS B O 1
ATOM 1821 N N . HIS B 1 96 ? -5.406 4.168 14.07 1 92.88 96 HIS B N 1
ATOM 1822 C CA . HIS B 1 96 ? -6.82 4.25 14.414 1 92.88 96 HIS B CA 1
ATOM 1823 C C . HIS B 1 96 ? -7.199 5.656 14.859 1 92.88 96 HIS B C 1
ATOM 1825 O O . HIS B 1 96 ? -8.383 5.965 15.023 1 92.88 96 HIS B O 1
ATOM 1831 N N . ASN B 1 97 ? -6.219 6.508 15.078 1 94.38 97 ASN B N 1
ATOM 1832 C CA . ASN B 1 97 ? -6.484 7.879 15.5 1 94.38 97 ASN B CA 1
ATOM 1833 C C . ASN B 1 97 ? -6.027 8.891 14.453 1 94.38 97 ASN B C 1
ATOM 1835 O O . ASN B 1 97 ? -4.871 9.32 14.461 1 94.38 97 ASN B O 1
ATOM 1839 N N . ALA B 1 98 ? -6.953 9.281 13.602 1 96.06 98 ALA B N 1
ATOM 1840 C CA . ALA B 1 98 ? -6.621 10.211 12.523 1 96.06 98 ALA B CA 1
ATOM 1841 C C . ALA B 1 98 ? -6.504 11.633 13.047 1 96.06 98 ALA B C 1
ATOM 1843 O O . ALA B 1 98 ? -5.988 12.516 12.359 1 96.06 98 ALA B O 1
ATOM 1844 N N . ASN B 1 99 ? -6.906 11.898 14.289 1 96 99 ASN B N 1
ATOM 1845 C CA . ASN B 1 99 ? -6.879 13.234 14.867 1 96 99 ASN B CA 1
ATOM 1846 C C . ASN B 1 99 ? -5.52 13.547 15.484 1 96 99 ASN B C 1
ATOM 1848 O O . ASN B 1 99 ? -5.27 14.68 15.898 1 96 99 ASN B O 1
ATOM 1852 N N . ASN B 1 100 ? -4.785 12.547 15.57 1 97.25 100 ASN B N 1
ATOM 1853 C CA . ASN B 1 100 ? -3.461 12.703 16.156 1 97.25 100 ASN B CA 1
ATOM 1854 C C . ASN B 1 100 ? -2.465 11.703 15.578 1 97.25 100 ASN B C 1
ATOM 1856 O O . ASN B 1 100 ? -2.381 10.562 16.047 1 97.25 100 ASN B O 1
ATOM 1860 N N . PHE B 1 101 ? -1.534 12.172 14.664 1 97.62 101 PHE B N 1
ATOM 1861 C CA . PHE B 1 101 ? -0.581 11.297 14 1 97.62 101 PHE B CA 1
ATOM 1862 C C . PHE B 1 101 ? 0.528 10.875 14.961 1 97.62 101 PHE B C 1
ATOM 1864 O O . PHE B 1 101 ? 1.272 9.93 14.68 1 97.62 101 PHE B O 1
ATOM 1871 N N . GLY B 1 102 ? 0.63 11.562 16.047 1 96.5 102 GLY B N 1
ATOM 1872 C CA . GLY B 1 102 ? 1.614 11.188 17.047 1 96.5 102 GLY B CA 1
ATOM 1873 C C . GLY B 1 102 ? 1.401 9.789 17.594 1 96.5 102 GLY B C 1
ATOM 1874 O O . GLY B 1 102 ? 2.324 9.18 18.141 1 96.5 102 GLY B O 1
ATOM 1875 N N . ASP B 1 103 ? 0.245 9.25 17.406 1 94.75 103 ASP B N 1
ATOM 1876 C CA . ASP B 1 103 ? -0.114 7.93 17.922 1 94.75 103 ASP B CA 1
ATOM 1877 C C . ASP B 1 103 ? 0.244 6.844 16.906 1 94.75 103 ASP B C 1
ATOM 1879 O O . ASP B 1 103 ? 0.091 5.652 17.188 1 94.75 103 ASP B O 1
ATOM 1883 N N . CYS B 1 104 ? 0.716 7.246 15.711 1 95.69 104 CYS B N 1
ATOM 1884 C CA . CYS B 1 104 ? 0.937 6.297 14.625 1 95.69 104 CYS B CA 1
ATOM 1885 C C . CYS B 1 104 ? 2.424 6.141 14.328 1 95.69 104 CYS B C 1
ATOM 1887 O O . C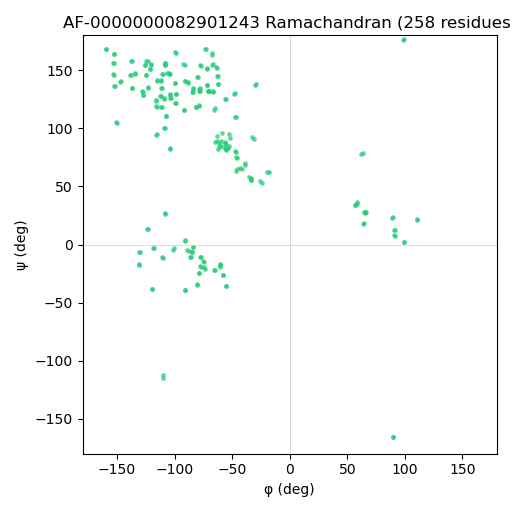YS B 1 104 ? 3.084 7.09 13.914 1 95.69 104 CYS B O 1
ATOM 1889 N N . LYS B 1 105 ? 2.816 4.934 14.523 1 94.62 105 LYS B N 1
ATOM 1890 C CA . LYS B 1 105 ? 4.211 4.574 14.266 1 94.62 105 LYS B CA 1
ATOM 1891 C C . LYS B 1 105 ? 4.309 3.273 13.477 1 94.62 105 LYS B C 1
ATOM 1893 O O . LYS B 1 105 ? 3.436 2.408 13.578 1 94.62 105 LYS B O 1
ATOM 1898 N N . ALA B 1 106 ? 5.328 3.223 12.664 1 92.94 106 ALA B N 1
ATOM 1899 C CA . ALA B 1 106 ? 5.695 1.978 12 1 92.94 106 ALA B CA 1
ATOM 1900 C C . ALA B 1 106 ? 7.066 1.49 12.461 1 92.94 106 ALA B C 1
ATOM 1902 O O . ALA B 1 106 ? 7.98 2.293 12.672 1 92.94 106 ALA B O 1
ATOM 1903 N N . TYR B 1 107 ? 7.129 0.225 12.594 1 91.94 107 TYR B N 1
ATOM 1904 C CA . TYR B 1 107 ? 8.375 -0.382 13.047 1 91.94 107 TYR B CA 1
ATOM 1905 C C . TYR B 1 107 ? 8.961 -1.28 11.961 1 91.94 107 TYR B C 1
ATOM 1907 O O . TYR B 1 107 ? 8.297 -2.203 11.484 1 91.94 107 TYR B O 1
ATOM 1915 N N . ASN B 1 108 ? 10.148 -0.899 11.562 1 89.62 108 ASN B N 1
ATOM 1916 C CA . ASN B 1 108 ? 10.945 -1.821 10.758 1 89.62 108 ASN B CA 1
ATOM 1917 C C . ASN B 1 108 ? 11.664 -2.84 11.633 1 89.62 108 ASN B C 1
ATOM 1919 O O . ASN B 1 108 ? 12.492 -2.471 12.477 1 89.62 108 ASN B O 1
ATOM 1923 N N . ARG B 1 109 ? 11.281 -4.078 11.359 1 89.56 109 ARG B N 1
ATOM 1924 C CA . ARG B 1 109 ? 11.797 -5.125 12.234 1 89.56 109 ARG B CA 1
ATOM 1925 C C . ARG B 1 109 ? 12.484 -6.227 11.43 1 89.56 109 ARG B C 1
ATOM 1927 O O . ARG B 1 109 ? 12.141 -6.461 10.273 1 89.56 109 ARG B O 1
ATOM 1934 N N . THR B 1 110 ? 13.398 -6.887 12.125 1 86.62 110 THR B N 1
ATOM 1935 C CA . THR B 1 110 ? 13.867 -8.164 11.602 1 86.62 110 THR B CA 1
ATOM 1936 C C . THR B 1 110 ? 12.797 -9.242 11.781 1 86.62 110 THR B C 1
ATOM 1938 O O . THR B 1 110 ? 11.805 -9.031 12.477 1 86.62 110 THR B O 1
ATOM 1941 N N . ASP B 1 111 ? 13.031 -10.32 11.141 1 81.5 111 ASP B N 1
ATOM 1942 C CA . ASP B 1 111 ? 12.117 -11.445 11.297 1 81.5 111 ASP B CA 1
ATOM 1943 C C . ASP B 1 111 ? 12.016 -11.875 12.758 1 81.5 111 ASP B C 1
ATOM 1945 O O . ASP B 1 111 ? 10.984 -12.383 13.188 1 81.5 111 ASP B O 1
ATOM 1949 N N . GLN B 1 112 ? 13.086 -11.617 13.57 1 84.56 112 GLN B N 1
ATOM 1950 C CA . GLN B 1 112 ? 13.125 -12.008 14.969 1 84.56 112 GLN B CA 1
ATOM 1951 C C . GLN B 1 112 ? 12.445 -10.961 15.852 1 84.56 112 GLN B C 1
ATOM 1953 O O . GLN B 1 112 ? 12.281 -11.164 17.062 1 84.56 112 GLN B O 1
ATOM 1958 N N . GLY B 1 113 ? 12.07 -9.844 15.203 1 86.31 113 GLY B N 1
ATOM 1959 C CA . GLY B 1 113 ? 11.289 -8.859 15.93 1 86.31 113 GLY B CA 1
ATOM 1960 C C . GLY B 1 113 ? 12.117 -7.699 16.453 1 86.31 113 GLY B C 1
ATOM 1961 O O . GLY B 1 113 ? 11.602 -6.828 17.156 1 86.31 113 GLY B O 1
ATOM 1962 N N . GLU B 1 114 ? 13.367 -7.738 16.141 1 89.38 114 GLU B N 1
ATOM 1963 C CA . GLU B 1 114 ? 14.219 -6.621 16.547 1 89.38 114 GLU B CA 1
ATOM 1964 C C . GLU B 1 114 ? 13.891 -5.363 15.75 1 89.38 114 GLU B C 1
ATOM 1966 O O . GLU B 1 114 ? 13.797 -5.406 14.516 1 89.38 114 GLU B O 1
ATOM 1971 N N . ILE B 1 115 ? 13.75 -4.281 16.484 1 92.44 115 ILE B N 1
ATOM 1972 C CA . ILE B 1 115 ? 13.43 -3.023 15.812 1 92.44 115 ILE B CA 1
ATOM 1973 C C . ILE B 1 115 ? 14.695 -2.43 15.195 1 92.44 115 ILE B C 1
ATOM 1975 O O . ILE B 1 115 ? 15.664 -2.145 15.906 1 92.44 115 ILE B O 1
ATOM 1979 N N . LEU B 1 116 ? 14.648 -2.279 13.93 1 92.06 116 LEU B N 1
ATOM 1980 C CA . LEU B 1 116 ? 15.75 -1.634 13.219 1 92.06 116 LEU B CA 1
ATOM 1981 C C . LEU B 1 116 ? 15.516 -0.13 13.109 1 92.06 116 LEU B C 1
ATOM 1983 O O . LEU B 1 116 ? 16.469 0.657 13.211 1 92.06 116 LEU B O 1
ATOM 1987 N N . GLU B 1 117 ? 14.273 0.212 12.875 1 93.19 117 GLU B N 1
ATOM 1988 C CA . GLU B 1 117 ? 13.898 1.613 12.703 1 93.19 117 GLU B CA 1
ATOM 1989 C C . GLU B 1 117 ? 12.453 1.857 13.109 1 93.19 117 GLU B C 1
ATOM 1991 O O . GLU B 1 117 ? 11.586 1.013 12.875 1 93.19 117 GLU B O 1
ATOM 1996 N N . THR B 1 118 ? 12.305 2.939 13.82 1 94.62 118 THR B N 1
ATOM 1997 C CA . THR B 1 118 ? 10.961 3.439 14.07 1 94.62 118 THR B CA 1
ATOM 1998 C C . THR B 1 118 ? 10.656 4.641 13.18 1 94.62 118 THR B C 1
ATOM 2000 O O . THR B 1 118 ? 11.445 5.582 13.102 1 94.62 118 THR B O 1
ATOM 2003 N N . VAL B 1 119 ? 9.539 4.52 12.445 1 95.25 119 VAL B N 1
ATOM 2004 C CA . VAL B 1 119 ? 9.117 5.629 11.594 1 95.25 119 VAL B CA 1
ATOM 2005 C C . VAL B 1 119 ? 7.859 6.273 12.172 1 95.25 119 VAL B C 1
ATOM 2007 O O . VAL B 1 119 ? 6.855 5.594 12.398 1 95.25 119 VAL B O 1
ATOM 2010 N N . GLU B 1 120 ? 7.934 7.586 12.375 1 96.19 120 GLU B N 1
ATOM 2011 C CA . GLU B 1 120 ? 6.801 8.336 12.914 1 96.19 120 GLU B CA 1
ATOM 2012 C C . GLU B 1 120 ? 6.031 9.039 11.797 1 96.19 120 GLU B C 1
ATOM 2014 O O . GLU B 1 120 ? 6.629 9.602 10.875 1 96.19 120 GLU B O 1
ATOM 2019 N N . LEU B 1 121 ? 4.73 8.977 11.953 1 98.19 121 LEU B N 1
ATOM 2020 C CA . LEU B 1 121 ? 3.895 9.578 10.922 1 98.19 121 LEU B CA 1
ATOM 2021 C C . LEU B 1 121 ? 3.795 11.086 11.117 1 98.19 121 LEU B C 1
ATOM 2023 O O . LEU B 1 121 ? 3.693 11.836 10.141 1 98.19 121 LEU B O 1
ATOM 2027 N N . ASN B 1 122 ? 3.799 11.523 12.406 1 98.25 122 ASN B N 1
ATOM 2028 C CA . ASN B 1 122 ? 3.615 12.938 12.703 1 98.25 122 ASN B CA 1
ATOM 2029 C C . ASN B 1 122 ? 4.652 13.805 11.992 1 98.25 122 ASN B C 1
ATOM 2031 O O . ASN B 1 122 ? 5.852 13.539 12.078 1 98.25 122 ASN B O 1
ATOM 2035 N N . ASP B 1 123 ? 4.129 14.82 11.211 1 98.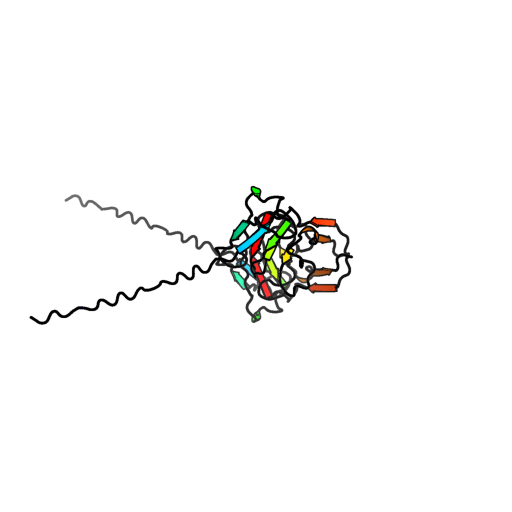12 123 ASP B N 1
ATOM 2036 C CA . ASP B 1 123 ? 4.945 15.766 10.461 1 98.12 123 ASP B CA 1
ATOM 2037 C C . ASP B 1 123 ? 5.762 15.047 9.383 1 98.12 123 ASP B C 1
ATOM 2039 O O . ASP B 1 123 ? 6.773 15.578 8.914 1 98.12 123 ASP B O 1
ATOM 2043 N N . GLY B 1 124 ? 5.395 13.859 9.039 1 97.88 124 GLY B N 1
ATOM 2044 C CA . GLY B 1 124 ? 6.258 13.086 8.156 1 97.88 124 GLY B CA 1
ATOM 2045 C C . GLY B 1 124 ? 5.602 12.734 6.832 1 97.88 124 GLY B C 1
ATOM 2046 O O . GLY B 1 124 ? 6.25 12.18 5.941 1 97.88 124 GLY B O 1
ATOM 2047 N N . VAL B 1 125 ? 4.363 13.086 6.652 1 98.5 125 VAL B N 1
ATOM 2048 C CA . VAL B 1 125 ? 3.607 12.625 5.492 1 98.5 125 VAL B CA 1
ATOM 2049 C C . VAL B 1 125 ? 4.125 13.312 4.23 1 98.5 125 VAL B C 1
ATOM 2051 O O . VAL B 1 125 ? 4.262 14.539 4.195 1 98.5 125 VAL B O 1
ATOM 2054 N N . LYS B 1 126 ? 4.379 12.484 3.166 1 98.06 126 LYS B N 1
ATOM 2055 C CA . LYS B 1 126 ? 4.863 13.07 1.921 1 98.06 126 LYS B CA 1
ATOM 2056 C C . LYS B 1 126 ? 4.059 12.57 0.725 1 98.06 126 LYS B C 1
ATOM 2058 O O . LYS B 1 126 ? 4.117 13.156 -0.359 1 98.06 126 LYS B O 1
ATOM 2063 N N . SER B 1 127 ? 3.346 11.5 0.898 1 95.31 127 SER B N 1
ATOM 2064 C CA . SER B 1 127 ? 2.492 10.977 -0.165 1 95.31 127 SER B CA 1
ATOM 2065 C C . SER B 1 127 ? 1.31 10.203 0.405 1 95.31 127 SER B C 1
ATOM 2067 O O . SER B 1 127 ? 1.256 9.938 1.608 1 95.31 127 SER B O 1
ATOM 2069 N N . TYR B 1 128 ? 0.33 9.969 -0.416 1 94.62 128 TYR B N 1
ATOM 2070 C CA . TYR B 1 128 ? -0.879 9.305 0.06 1 94.62 128 TYR B CA 1
ATOM 2071 C C . TYR B 1 128 ? -1.571 8.555 -1.07 1 94.62 128 TYR B C 1
ATOM 2073 O O . TYR B 1 128 ? -1.337 8.836 -2.248 1 94.62 128 TYR B O 1
ATOM 2081 N N . ILE B 1 129 ? -2.33 7.586 -0.653 1 90.44 129 ILE B N 1
ATOM 2082 C CA . ILE B 1 129 ? -3.266 6.84 -1.488 1 90.44 129 ILE B CA 1
ATOM 2083 C C . ILE B 1 129 ? -4.648 6.84 -0.841 1 90.44 129 ILE B C 1
ATOM 2085 O O . ILE B 1 129 ? -4.773 6.637 0.368 1 90.44 129 ILE B O 1
ATOM 2089 N N . ILE B 1 130 ? -5.594 7.199 -1.581 1 90.06 130 ILE B N 1
ATOM 2090 C CA . ILE B 1 130 ? -6.961 6.953 -1.135 1 90.06 130 ILE B CA 1
ATOM 2091 C C . ILE B 1 130 ? -7.438 5.598 -1.659 1 90.06 130 ILE B C 1
ATOM 2093 O O . ILE B 1 130 ? -7.551 5.402 -2.871 1 90.06 130 ILE B O 1
ATOM 2097 N N . CYS B 1 131 ? -7.707 4.676 -0.687 1 82.94 131 CYS B N 1
ATOM 2098 C CA . CYS B 1 131 ? -7.953 3.295 -1.087 1 82.94 131 CYS B CA 1
ATOM 2099 C C . CYS B 1 131 ? -9.445 2.979 -1.073 1 82.94 131 CYS B C 1
ATOM 2101 O O . CYS B 1 131 ? -10.211 3.604 -0.337 1 82.94 131 CYS B O 1
#

pLDDT: mean 83.36, std 19.51, range [29.22, 98.5]

Secondary structure (DSSP, 8-state):
----------------------EEEEEESSSS--S--EEEEETT-TT-EEEPPGGGTTT--EEE-TTS-EEEESSGGG-S-EEEE-TT--STTB---TT-GGG-EEEEE-TT--EEEEEE-TTT--EEEE-/----------------------EEEEEESSSS--S--EEEEETT-TT-EEEPPGGGTTT--EEE-TT--EEEESSGGG-S-EEEE-TT--STTB---TT-GGG-EEEEE-TT--EEEEEE-TTT--EEEE-

Solvent-accessible surface area (backbone atoms only — not comparable to full-atom values): 14795 Å² total; per-residue (Å²): 136,84,80,77,78,78,78,77,76,76,75,74,74,71,73,68,68,68,64,70,72,56,53,44,36,30,40,21,64,47,55,63,78,74,86,78,61,49,80,47,74,43,79,85,47,61,29,37,63,39,63,56,60,71,89,45,52,55,32,34,17,20,44,46,48,80,90,44,32,35,35,38,10,63,29,60,74,56,32,78,69,61,40,31,36,47,88,92,58,83,48,51,45,46,38,89,53,48,42,34,23,80,79,32,63,44,73,30,36,48,98,88,43,50,75,77,41,80,46,61,42,44,29,26,40,25,12,34,24,48,83,136,83,80,78,79,78,78,76,76,75,75,75,75,73,72,69,67,67,64,68,74,57,54,45,35,29,41,21,63,47,54,63,75,75,83,80,60,48,80,49,73,41,80,85,46,61,27,37,64,40,63,56,61,71,89,43,52,56,34,35,17,19,45,45,47,80,90,44,32,35,35,39,10,61,29,61,76,56,32,78,70,62,40,30,36,47,87,91,58,85,49,52,45,45,37,88,52,51,42,34,23,81,80,30,62,45,73,29,38,46,95,89,44,49,74,77,42,80,47,60,44,44,28,25,41,25,11,36,25,49,84

Radius of gyration: 25.29 Å; Cα contacts (8 Å, |Δi|>4): 584; chains: 2; bounding box: 73×58×96 Å

Sequence (262 aa):
MSSSTIFIVLVAFCYLAVLAEGKRITLYEHSEIRDGGEDFHADDGTYNCHNLPRKWWYKASAMKTNGHCVALFTRKHCDGPRFRFKENCEYSECCHNANNFGDCKAYNRTDQGEILETVELNDGVKSYIICMSSSTIFIVLVAFCYLAVLAEGKRITLYEHSEIRDGGEDFHADDGTYNCHNLPRKWWYKASAMKTNGHCVALFTRKHCDGPRFRFKENCEYSECCHNANNFGDCKAYNRTDQGEILETVELNDGVKSYIIC

Nearest PDB structures (foldseek):
  2v2u-assembly2_B  TM=7.662E-01  e=2.202E-02  Mus musculus
  1blb-assembly1_B-2  TM=7.688E-01  e=1.957E-02  Bos taurus
  5z6e-assembly1_A  TM=7.799E-01  e=6.733E-02  Neurospora crassa OR74A
  3hz2-assembly4_D  TM=6.724E-01  e=1.078E-01  Methanosarcina acetivorans
  1prs-assembly1_A  TM=6.663E-01  e=8.519E-02  Myxococcus xanthus